Protein AF-A0A9K3GL51-F1 (afdb_monomer)

Radius of gyration: 36.66 Å; Cα contacts (8 Å, |Δi|>4): 144; chains: 1; bounding box: 68×82×112 Å

Secondary structure (DSSP, 8-state):
-HHHHHHHHHHHHHHHHHTTSS-BTTTBPPPHHHHHHTS-HHHHHHHHHHHHHHHHHTTS-HHHHHHHHHHHHHHHHHHHTT-THHHHHHHHHHHHHHHHHHHHTT---------------------------------TTSSSSSSSSPPP---HHHHHHHHHHHHHHHHHHHHHHHHHHHHHHHHHHHHHHHHHHHHHHHHHHHHHHHHT------SPP-HHHHHHHHHHHHHHHHHHHHH-TT--HHHHHHHHHHHHHHIIIIIHHHHHHHHHHHHHHHHHHHHHHHHHTT------

pLDDT: mean 74.65, std 16.93, range [37.41, 98.12]

Structure (mmCIF, N/CA/C/O backbone):
data_AF-A0A9K3GL51-F1
#
_entry.id   AF-A0A9K3GL51-F1
#
loop_
_atom_site.group_PDB
_atom_site.id
_atom_site.type_symbol
_atom_site.label_atom_id
_atom_site.label_alt_id
_atom_site.label_comp_id
_atom_site.label_asym_id
_atom_site.label_entity_id
_atom_site.label_seq_id
_atom_site.pdbx_PDB_ins_code
_atom_site.Cartn_x
_atom_site.Cartn_y
_atom_site.Cartn_z
_atom_site.occupancy
_atom_site.B_iso_or_equiv
_atom_site.auth_seq_id
_atom_site.auth_comp_id
_atom_site.auth_asym_id
_atom_site.auth_atom_id
_atom_site.pdbx_PDB_model_num
ATOM 1 N N . GLU A 1 1 ? 13.256 -8.492 15.581 1.00 80.88 1 GLU A N 1
ATOM 2 C CA . GLU A 1 1 ? 12.302 -9.030 16.578 1.00 80.88 1 GLU A CA 1
ATOM 3 C C . GLU A 1 1 ? 11.506 -7.957 17.335 1.00 80.88 1 GLU A C 1
ATOM 5 O O . GLU A 1 1 ? 10.311 -7.856 17.089 1.00 80.88 1 GLU A O 1
ATOM 10 N N . TYR A 1 2 ? 12.121 -7.113 18.182 1.00 88.00 2 TYR A N 1
ATOM 11 C CA . TYR A 1 2 ? 11.407 -6.102 18.999 1.00 88.00 2 TYR A CA 1
ATOM 12 C C . TYR A 1 2 ? 10.375 -5.260 18.223 1.00 88.00 2 TYR A C 1
ATOM 14 O O . TYR A 1 2 ? 9.232 -5.122 18.654 1.00 88.00 2 TYR A O 1
ATOM 22 N N . LEU A 1 3 ? 10.752 -4.734 17.050 1.00 83.75 3 LEU A N 1
ATOM 23 C CA . LEU A 1 3 ? 9.856 -3.929 16.209 1.00 83.75 3 LEU A CA 1
ATOM 24 C C . LEU A 1 3 ? 8.605 -4.699 15.761 1.00 83.75 3 LEU A C 1
ATOM 26 O O . LEU A 1 3 ? 7.522 -4.119 15.700 1.00 83.75 3 LEU A O 1
ATOM 30 N N . ILE A 1 4 ? 8.751 -5.995 15.482 1.00 84.75 4 ILE A N 1
ATOM 31 C CA . ILE A 1 4 ? 7.661 -6.867 15.043 1.00 84.75 4 ILE A CA 1
ATOM 32 C C . ILE A 1 4 ? 6.711 -7.142 16.213 1.00 84.75 4 ILE A C 1
ATOM 34 O O . ILE A 1 4 ? 5.502 -6.981 16.073 1.00 84.75 4 ILE A O 1
ATOM 38 N N . LEU A 1 5 ? 7.249 -7.477 17.390 1.00 87.19 5 LEU A N 1
ATOM 39 C CA . LEU A 1 5 ? 6.442 -7.696 18.596 1.00 87.19 5 LEU A CA 1
ATOM 40 C C . LEU A 1 5 ? 5.665 -6.438 18.996 1.00 87.19 5 LEU A C 1
ATOM 42 O O . LEU A 1 5 ? 4.470 -6.512 19.284 1.00 87.19 5 LEU A O 1
ATOM 46 N N . LYS A 1 6 ? 6.317 -5.270 18.938 1.00 88.88 6 LYS A N 1
ATOM 47 C CA . LYS A 1 6 ? 5.653 -3.984 19.161 1.00 88.88 6 LYS A CA 1
ATOM 48 C C . LYS A 1 6 ? 4.511 -3.770 18.168 1.00 88.88 6 LYS A C 1
ATOM 50 O O . LYS A 1 6 ? 3.417 -3.402 18.574 1.00 88.88 6 LYS A O 1
ATOM 55 N N . ARG A 1 7 ? 4.726 -4.059 16.881 1.00 86.50 7 ARG A N 1
ATOM 56 C CA . ARG A 1 7 ? 3.683 -3.929 15.854 1.00 86.50 7 ARG A CA 1
ATOM 57 C C . ARG A 1 7 ? 2.500 -4.865 16.100 1.00 86.50 7 ARG A C 1
ATOM 59 O O . ARG A 1 7 ? 1.363 -4.433 15.956 1.00 86.50 7 ARG A O 1
ATOM 66 N N . VAL A 1 8 ? 2.747 -6.112 16.500 1.00 88.62 8 VAL A N 1
ATOM 67 C CA . VAL A 1 8 ? 1.680 -7.049 16.893 1.00 88.62 8 VAL A CA 1
ATOM 68 C C . VAL A 1 8 ? 0.874 -6.484 18.067 1.00 88.62 8 VAL A C 1
ATOM 70 O O . VAL A 1 8 ? -0.353 -6.535 18.038 1.00 88.62 8 VAL A O 1
ATOM 73 N N . SER A 1 9 ? 1.540 -5.893 19.063 1.00 90.50 9 SER A N 1
ATOM 74 C CA . SER A 1 9 ? 0.865 -5.217 20.178 1.00 90.50 9 SER A CA 1
ATOM 75 C C . SER A 1 9 ? 0.012 -4.033 19.710 1.00 90.50 9 SER A C 1
ATOM 77 O O . SER A 1 9 ? -1.146 -3.937 20.108 1.00 90.50 9 SER A O 1
ATOM 79 N N . ASP A 1 10 ? 0.549 -3.168 18.842 1.00 88.38 10 ASP A N 1
ATOM 80 C CA . ASP A 1 10 ? -0.178 -2.015 18.290 1.00 88.38 10 ASP A CA 1
ATOM 81 C C . ASP A 1 10 ? -1.456 -2.468 17.550 1.00 88.38 10 ASP A C 1
ATOM 83 O O . ASP A 1 10 ? -2.526 -1.884 17.720 1.00 88.38 10 ASP A O 1
ATOM 87 N N . LEU A 1 11 ? -1.363 -3.537 16.748 1.00 88.00 11 LEU A N 1
ATOM 88 C CA . LEU A 1 11 ? -2.495 -4.092 15.992 1.00 88.00 11 LEU A CA 1
ATOM 89 C C . LEU A 1 11 ? -3.552 -4.738 16.897 1.00 88.00 11 LEU A C 1
ATOM 91 O O . LEU A 1 11 ? -4.747 -4.619 16.623 1.00 88.00 11 LEU A O 1
ATOM 95 N N . ASN A 1 12 ? -3.132 -5.393 17.980 1.00 89.12 12 ASN A N 1
ATOM 96 C CA . ASN A 1 12 ? -4.055 -5.948 18.969 1.00 89.12 12 ASN A CA 1
ATOM 97 C C . ASN A 1 12 ? -4.799 -4.842 19.724 1.00 89.12 12 ASN A C 1
ATOM 99 O O . ASN A 1 12 ? -6.004 -4.956 19.913 1.00 89.12 12 ASN A O 1
ATOM 103 N N . HIS A 1 13 ? -4.115 -3.756 20.099 1.00 89.50 13 HIS A N 1
ATOM 104 C CA . HIS A 1 13 ? -4.766 -2.602 20.720 1.00 89.50 13 HIS A CA 1
ATOM 105 C C . HIS A 1 13 ? -5.806 -1.978 19.780 1.00 89.50 13 HIS A C 1
ATOM 107 O O . HIS A 1 13 ? -6.950 -1.767 20.177 1.00 89.50 13 HIS A O 1
ATOM 113 N N . LEU A 1 14 ? -5.449 -1.765 18.506 1.00 85.69 14 LEU A N 1
ATOM 114 C CA . LEU A 1 14 ? -6.402 -1.285 17.501 1.00 85.69 14 LEU A CA 1
ATOM 115 C C . LEU A 1 14 ? -7.631 -2.193 17.418 1.00 85.69 14 LEU A C 1
ATOM 117 O O . LEU A 1 14 ? -8.754 -1.700 17.467 1.00 85.69 14 LEU A O 1
ATOM 121 N N . ARG A 1 15 ? -7.440 -3.515 17.358 1.00 86.12 15 ARG A N 1
ATOM 122 C CA . ARG A 1 15 ? -8.555 -4.470 17.380 1.00 86.12 15 ARG A CA 1
ATOM 123 C C . ARG A 1 15 ? -9.442 -4.291 18.611 1.00 86.12 15 ARG A C 1
ATOM 125 O O . ARG A 1 15 ? -10.652 -4.174 18.451 1.00 86.12 15 ARG A O 1
ATOM 132 N N . SER A 1 16 ? -8.861 -4.232 19.808 1.00 86.12 16 SER A N 1
ATOM 133 C CA . SER A 1 16 ? -9.613 -4.051 21.055 1.00 86.12 16 SER A CA 1
ATOM 134 C C . SER A 1 16 ? -10.448 -2.768 21.056 1.00 86.12 16 SER A C 1
ATOM 136 O O . SER A 1 16 ? -11.585 -2.785 21.527 1.00 86.12 16 SER A O 1
ATOM 138 N N . VAL A 1 17 ? -9.925 -1.672 20.493 1.00 82.62 17 VAL A N 1
ATOM 139 C CA . VAL A 1 17 ? -10.668 -0.410 20.335 1.00 82.62 17 VAL A CA 1
ATOM 140 C C . VAL A 1 17 ? -11.867 -0.587 19.400 1.00 82.62 17 VAL A C 1
ATOM 142 O O . VAL A 1 17 ? -12.974 -0.167 19.728 1.00 82.62 17 VAL A O 1
ATOM 145 N N . TYR A 1 18 ? -11.678 -1.256 18.262 1.00 82.75 18 TYR A N 1
ATOM 146 C CA . TYR A 1 18 ? -12.747 -1.508 17.287 1.00 82.75 18 TYR A CA 1
ATOM 147 C C . TYR A 1 18 ? -13.824 -2.480 17.782 1.00 82.75 18 TYR A C 1
ATOM 149 O O . TYR A 1 18 ? -14.984 -2.357 17.401 1.00 82.75 18 TYR A O 1
ATOM 157 N N . GLU A 1 19 ? -13.459 -3.415 18.656 1.00 85.62 19 GLU A N 1
ATOM 158 C CA . GLU A 1 19 ? -14.396 -4.303 19.351 1.00 85.62 19 GLU A CA 1
ATOM 159 C C . GLU A 1 19 ? -15.113 -3.610 20.527 1.00 85.62 19 GLU A C 1
ATOM 161 O O . GLU A 1 19 ? -15.920 -4.241 21.210 1.00 85.62 19 GLU A O 1
ATOM 166 N N . GLY A 1 20 ? -14.806 -2.335 20.801 1.00 84.12 20 GLY A N 1
ATOM 167 C CA . GLY A 1 20 ? -15.371 -1.570 21.915 1.00 84.12 20 GLY A CA 1
ATOM 168 C C . GLY A 1 20 ? -14.875 -2.013 23.296 1.00 84.12 20 GLY A C 1
ATOM 169 O O . GLY A 1 20 ? -15.466 -1.641 24.307 1.00 84.12 20 GLY A O 1
ATOM 170 N N . LYS A 1 21 ? -13.807 -2.818 23.358 1.00 87.31 21 LYS A N 1
ATOM 171 C CA . LYS A 1 21 ? -13.234 -3.343 24.609 1.00 87.31 21 LYS A CA 1
ATOM 172 C C . LYS A 1 21 ? -12.295 -2.351 25.286 1.00 87.31 21 LYS A C 1
ATOM 174 O O . LYS A 1 21 ? -12.146 -2.394 26.503 1.00 87.31 21 LYS A O 1
ATOM 179 N N . GLU A 1 22 ? -11.663 -1.473 24.509 1.00 90.25 22 GLU A N 1
ATOM 180 C CA . GLU A 1 22 ? -10.715 -0.474 25.003 1.00 90.25 22 GLU A CA 1
ATOM 181 C C . GLU A 1 22 ? -11.032 0.930 24.463 1.00 90.25 22 GLU A C 1
ATOM 183 O O . GLU A 1 22 ? -11.476 1.073 23.323 1.00 90.25 22 GLU A O 1
ATOM 188 N N . PRO A 1 23 ? -10.794 1.992 25.253 1.00 82.50 23 PRO A N 1
ATOM 189 C CA . PRO A 1 23 ? -10.929 3.364 24.778 1.00 82.50 23 PRO A CA 1
ATOM 190 C C . PRO A 1 23 ? -9.762 3.769 23.864 1.00 82.50 23 PRO A C 1
ATOM 192 O O . PRO A 1 23 ? -8.608 3.391 24.079 1.00 82.50 23 PRO A O 1
ATOM 195 N N . TRP A 1 24 ? -10.046 4.626 22.881 1.00 86.56 24 TRP A N 1
ATOM 196 C CA . TRP A 1 24 ? -9.032 5.229 22.020 1.00 86.56 24 TRP A CA 1
ATOM 197 C C . TRP A 1 24 ? -8.101 6.132 22.835 1.00 86.56 24 TRP A C 1
ATOM 199 O O . TRP A 1 24 ? -8.554 7.011 23.578 1.00 86.56 24 TRP A O 1
ATOM 209 N N . MET A 1 25 ? -6.791 5.889 22.709 1.00 81.88 25 MET A N 1
ATOM 210 C CA . MET A 1 25 ? -5.726 6.557 23.473 1.00 81.88 25 MET A CA 1
ATOM 211 C C . MET A 1 25 ? -5.925 6.521 24.999 1.00 81.88 25 MET A C 1
ATOM 213 O O . MET A 1 25 ? -5.408 7.383 25.704 1.00 81.88 25 MET A O 1
ATOM 217 N N . GLY A 1 26 ? -6.695 5.562 25.525 1.00 81.31 26 GLY A N 1
ATOM 218 C CA . GLY A 1 26 ? -6.979 5.488 26.960 1.00 81.31 26 GLY A CA 1
ATOM 219 C C . GLY A 1 26 ? -8.018 6.496 27.469 1.00 81.31 26 GLY A C 1
ATOM 220 O O . GLY A 1 26 ? -8.373 6.441 28.642 1.00 81.31 26 GLY A O 1
ATOM 221 N N . CYS A 1 27 ? -8.512 7.403 26.620 1.00 79.31 27 CYS A N 1
ATOM 222 C CA . CYS A 1 27 ? -9.256 8.587 27.067 1.00 79.31 27 CYS A CA 1
ATOM 223 C C . CYS A 1 27 ? -10.657 8.710 26.463 1.00 79.31 27 CYS A C 1
ATOM 225 O O . CYS A 1 27 ? -11.516 9.351 27.062 1.00 79.31 27 CYS A O 1
ATOM 227 N N . VAL A 1 28 ? -10.898 8.140 25.278 1.00 83.31 28 VAL A N 1
ATOM 228 C CA . VAL A 1 28 ? -12.153 8.353 24.543 1.00 83.31 28 VAL A CA 1
ATOM 229 C C . VAL A 1 28 ? -12.787 7.019 24.174 1.00 83.31 28 VAL A C 1
ATOM 231 O O . VAL A 1 28 ? -12.239 6.261 23.379 1.00 83.31 28 VAL A O 1
ATOM 234 N N . ALA A 1 29 ? -13.967 6.736 24.723 1.00 83.62 29 ALA A N 1
ATOM 235 C CA . ALA A 1 29 ? -14.792 5.627 24.256 1.00 83.62 29 ALA A CA 1
ATOM 236 C C . ALA A 1 29 ? -15.478 6.033 22.943 1.00 83.62 29 ALA A C 1
ATOM 238 O O . ALA A 1 29 ? -16.262 6.983 22.913 1.00 83.62 29 ALA A O 1
ATOM 239 N N . LEU A 1 30 ? -15.162 5.337 21.852 1.00 82.31 30 LEU A N 1
ATOM 240 C CA . LEU A 1 30 ? -15.759 5.588 20.541 1.00 82.31 30 LEU A CA 1
ATOM 241 C C . LEU A 1 30 ? -16.951 4.655 20.337 1.00 82.31 30 LEU A C 1
ATOM 243 O O . LEU A 1 30 ? -16.841 3.449 20.540 1.00 82.31 30 LEU A O 1
ATOM 247 N N . SER A 1 31 ? -18.093 5.209 19.929 1.00 83.50 31 SER A N 1
ATOM 248 C CA . SER A 1 31 ? -19.249 4.393 19.559 1.00 83.50 31 SER A CA 1
ATOM 249 C C . SER A 1 31 ? -19.047 3.761 18.182 1.00 83.50 31 SER A C 1
ATOM 251 O O . SER A 1 31 ? -18.387 4.328 17.309 1.00 83.50 31 SER A O 1
ATOM 253 N N . GLU A 1 32 ? -19.685 2.614 17.953 1.00 81.88 32 GLU A N 1
ATOM 254 C CA . GLU A 1 32 ? -19.678 1.935 16.653 1.00 81.88 32 GLU A CA 1
ATOM 255 C C . GLU A 1 32 ? -20.126 2.871 15.514 1.00 81.88 32 GLU A C 1
ATOM 257 O O . GLU A 1 32 ? -19.537 2.900 14.436 1.00 81.88 32 GLU A O 1
ATOM 262 N N . GLN A 1 33 ? -21.138 3.702 15.776 1.00 83.25 33 GLN A N 1
ATOM 263 C CA . GLN A 1 33 ? -21.643 4.679 14.816 1.00 83.25 33 GLN A CA 1
ATOM 264 C C . GLN A 1 33 ? -20.610 5.767 14.485 1.00 83.25 33 GLN A C 1
ATOM 266 O O . GLN A 1 33 ? -20.473 6.129 13.316 1.00 83.25 33 GLN A O 1
ATOM 271 N N . ALA A 1 34 ? -19.868 6.264 15.481 1.00 81.19 34 ALA A N 1
ATOM 272 C CA . ALA A 1 34 ? -18.805 7.243 15.257 1.00 81.19 34 ALA A CA 1
ATOM 273 C C . ALA A 1 34 ? -17.698 6.642 14.379 1.00 81.19 34 ALA A C 1
ATOM 275 O O . ALA A 1 34 ? -17.318 7.244 13.376 1.00 81.19 34 ALA A O 1
ATOM 276 N N . LEU A 1 35 ? -17.284 5.404 14.673 1.00 80.00 35 LEU A N 1
ATOM 277 C CA . LEU A 1 35 ? -16.300 4.671 13.870 1.00 80.00 35 LEU A CA 1
ATOM 278 C C . LEU A 1 35 ? -16.755 4.489 12.416 1.00 80.00 35 LEU A C 1
ATOM 280 O O . LEU A 1 35 ? -15.966 4.695 11.496 1.00 80.00 35 LEU A O 1
ATOM 284 N N . ARG A 1 36 ? -18.031 4.147 12.194 1.00 81.75 36 ARG A N 1
ATOM 285 C CA . ARG A 1 36 ? -18.607 3.977 10.848 1.00 81.75 36 ARG A CA 1
ATOM 286 C C . ARG A 1 36 ? -18.647 5.276 10.040 1.00 81.75 36 ARG A C 1
ATOM 288 O O . ARG A 1 36 ? -18.584 5.218 8.818 1.00 81.75 36 ARG A O 1
ATOM 295 N N . SER A 1 37 ? -18.756 6.432 10.696 1.00 81.75 37 SER A N 1
ATOM 296 C CA . SER A 1 37 ? -18.837 7.731 10.013 1.00 81.75 37 SER A CA 1
ATOM 297 C C . SER A 1 37 ? -17.493 8.256 9.491 1.00 81.75 37 SER A C 1
ATOM 299 O O . SER A 1 37 ? -17.478 9.127 8.625 1.00 81.75 37 SER A O 1
ATOM 301 N N . GLY A 1 38 ? -16.373 7.719 9.988 1.00 73.88 38 GLY A N 1
ATOM 302 C CA . GLY A 1 38 ? -15.031 8.248 9.727 1.00 73.88 38 GLY A CA 1
ATOM 303 C C . GLY A 1 38 ? -14.399 7.867 8.382 1.00 73.88 38 GLY A C 1
ATOM 304 O O . GLY A 1 38 ? -13.345 8.402 8.048 1.00 73.88 38 GLY A O 1
ATOM 305 N N . MET A 1 39 ? -14.987 6.956 7.598 1.00 76.44 39 MET A N 1
ATOM 306 C CA . MET A 1 39 ? -14.443 6.567 6.289 1.00 76.44 39 MET A CA 1
ATOM 307 C C . MET A 1 39 ? -15.498 6.527 5.189 1.00 76.44 39 MET A C 1
ATOM 309 O O . MET A 1 39 ? -16.668 6.232 5.421 1.00 76.44 39 MET A O 1
ATOM 313 N N . SER A 1 40 ? -15.048 6.763 3.956 1.00 82.44 40 SER A N 1
ATOM 314 C CA . SER A 1 40 ? -15.890 6.629 2.772 1.00 82.44 40 SER A CA 1
ATOM 315 C C . SER A 1 40 ? -16.197 5.156 2.454 1.00 82.44 40 SER A C 1
ATOM 317 O O . SER A 1 40 ? -15.373 4.259 2.674 1.00 82.44 40 SER A O 1
ATOM 319 N N . ASP A 1 41 ? -17.368 4.895 1.860 1.00 80.44 41 ASP A N 1
ATOM 320 C CA . ASP A 1 41 ? -17.713 3.562 1.341 1.00 80.44 41 ASP A CA 1
ATOM 321 C C . ASP A 1 41 ? -16.696 3.104 0.271 1.00 80.44 41 ASP A C 1
ATOM 323 O O . ASP A 1 41 ? -16.390 1.914 0.166 1.00 80.44 41 ASP A O 1
ATOM 327 N N . SER A 1 42 ? -16.118 4.042 -0.494 1.00 80.25 42 SER A N 1
ATOM 328 C CA . SER A 1 42 ? -15.080 3.754 -1.491 1.00 80.25 42 SER A CA 1
ATOM 329 C C . SER A 1 42 ? -13.779 3.252 -0.876 1.00 80.25 42 SER A C 1
ATOM 331 O O . SER A 1 42 ? -13.207 2.292 -1.394 1.00 80.25 42 SER A O 1
ATOM 333 N N . ASP A 1 43 ? -13.329 3.853 0.230 1.00 78.56 43 ASP A N 1
ATOM 334 C CA . ASP A 1 43 ? -12.143 3.377 0.941 1.00 78.56 43 ASP A CA 1
ATOM 335 C C . ASP A 1 43 ? -12.420 1.983 1.484 1.00 78.56 43 ASP A C 1
ATOM 337 O O . ASP A 1 43 ? -11.684 1.048 1.181 1.00 78.56 43 ASP A O 1
ATOM 341 N N . THR A 1 44 ? -13.526 1.815 2.215 1.00 80.69 44 THR A N 1
ATOM 342 C CA . THR A 1 44 ? -13.923 0.527 2.806 1.00 80.69 44 THR A CA 1
ATOM 343 C C . THR A 1 44 ? -13.963 -0.585 1.761 1.00 80.69 44 THR A C 1
ATOM 345 O O . THR A 1 44 ? -13.466 -1.686 1.999 1.00 80.69 44 THR A O 1
ATOM 348 N N . LYS A 1 45 ? -14.484 -0.289 0.567 1.00 80.06 45 LYS A N 1
ATOM 349 C CA . LYS A 1 45 ? -14.477 -1.233 -0.547 1.00 80.06 45 LYS A CA 1
ATOM 350 C C . LYS A 1 45 ? -13.058 -1.556 -1.033 1.00 80.06 45 LYS A C 1
ATOM 352 O O . LYS A 1 45 ? -12.769 -2.721 -1.284 1.00 80.06 45 LYS A O 1
ATOM 357 N N . ALA A 1 46 ? -12.176 -0.567 -1.169 1.00 80.50 46 ALA A N 1
ATOM 358 C CA . ALA A 1 46 ? -10.789 -0.807 -1.570 1.00 80.50 46 ALA A CA 1
ATOM 359 C C . ALA A 1 46 ? -10.048 -1.699 -0.556 1.00 80.50 46 ALA A C 1
ATOM 361 O O . ALA A 1 46 ? -9.328 -2.612 -0.960 1.00 80.50 46 ALA A O 1
ATOM 362 N N . TRP A 1 47 ? -10.281 -1.485 0.742 1.00 79.25 47 TRP A N 1
ATOM 363 C CA . TRP A 1 47 ? -9.753 -2.322 1.825 1.00 79.25 47 TRP A CA 1
ATOM 364 C C . TRP A 1 47 ? -10.286 -3.750 1.782 1.00 79.25 47 TRP A C 1
ATOM 366 O O . TRP A 1 47 ? -9.531 -4.701 1.985 1.00 79.25 47 TRP A O 1
ATOM 376 N N . LEU A 1 48 ? -11.581 -3.900 1.508 1.00 81.25 48 LEU A N 1
ATOM 377 C CA . LEU A 1 48 ? -12.222 -5.198 1.363 1.00 81.25 48 LEU A CA 1
ATOM 378 C C . LEU A 1 48 ? -11.642 -5.969 0.171 1.00 81.25 48 LEU A C 1
ATOM 380 O O . LEU A 1 48 ? -11.239 -7.118 0.330 1.00 81.25 48 LEU A O 1
ATOM 384 N N . ASP A 1 49 ? -11.556 -5.331 -1.001 1.00 77.50 49 ASP A N 1
ATOM 385 C CA . ASP A 1 49 ? -11.000 -5.933 -2.221 1.00 77.50 49 ASP A CA 1
ATOM 386 C C . ASP A 1 49 ? -9.546 -6.394 -1.975 1.00 77.50 49 ASP A C 1
ATOM 388 O O . ASP A 1 49 ? -9.156 -7.510 -2.328 1.00 77.50 49 ASP A O 1
ATOM 392 N N . PHE A 1 50 ? -8.751 -5.558 -1.302 1.00 79.62 50 PHE A N 1
ATOM 393 C CA . PHE A 1 50 ? -7.391 -5.890 -0.887 1.00 79.62 50 PHE A CA 1
ATOM 394 C C . PHE A 1 50 ? -7.375 -7.086 0.085 1.00 79.62 50 PHE A C 1
ATOM 396 O O . PHE A 1 50 ? -6.574 -8.004 -0.087 1.00 79.62 50 PHE A O 1
ATOM 403 N N . GLY A 1 51 ? -8.283 -7.117 1.068 1.00 76.50 51 GLY A N 1
ATOM 404 C CA . GLY A 1 51 ? -8.376 -8.176 2.082 1.00 76.50 51 GLY A CA 1
ATOM 405 C C . GLY A 1 51 ? -8.717 -9.541 1.492 1.00 76.50 51 GLY A C 1
ATOM 406 O O . GLY A 1 51 ? -8.042 -10.523 1.793 1.00 76.50 51 GLY A O 1
ATOM 407 N N . TYR A 1 52 ? -9.693 -9.595 0.582 1.00 75.00 52 TYR A N 1
ATOM 408 C CA . TYR A 1 52 ? -10.017 -10.820 -0.159 1.00 75.00 52 TYR A CA 1
ATOM 409 C C . TYR A 1 52 ? -8.813 -11.360 -0.927 1.00 75.00 52 TYR A C 1
ATOM 411 O O . TYR A 1 52 ? -8.561 -12.561 -0.933 1.00 75.00 52 TYR A O 1
ATOM 419 N N . SER A 1 53 ? -8.035 -10.459 -1.521 1.00 75.94 53 SER A N 1
ATOM 420 C CA . SER A 1 53 ? -6.841 -10.825 -2.284 1.00 75.94 53 SER A CA 1
ATOM 421 C C . SER A 1 53 ? -5.749 -11.406 -1.396 1.00 75.94 53 SER A C 1
ATOM 423 O O . SER A 1 53 ? -5.053 -12.326 -1.807 1.00 75.94 53 SER A O 1
ATOM 425 N N . ALA A 1 54 ? -5.613 -10.892 -0.172 1.00 76.12 54 ALA A N 1
ATOM 426 C CA . ALA A 1 54 ? -4.675 -11.421 0.810 1.00 76.12 54 ALA A CA 1
ATOM 427 C C . ALA A 1 54 ? -5.136 -12.769 1.387 1.00 76.12 54 ALA A C 1
ATOM 429 O O . ALA A 1 54 ? -4.296 -13.597 1.730 1.00 76.12 54 ALA A O 1
ATOM 430 N N . GLY A 1 55 ? -6.451 -13.006 1.470 1.00 75.38 55 GLY A N 1
ATOM 431 C CA . GLY A 1 55 ? -7.036 -14.236 2.007 1.00 75.38 55 GLY A CA 1
ATOM 432 C C . GLY A 1 55 ? -6.569 -15.499 1.281 1.00 75.38 55 GLY A C 1
ATOM 433 O O . GLY A 1 55 ? -6.144 -16.451 1.932 1.00 75.38 55 GLY A O 1
ATOM 434 N N . GLU A 1 56 ? -6.551 -15.477 -0.053 1.00 71.31 56 GLU A N 1
ATOM 435 C CA . GLU A 1 56 ? -6.052 -16.592 -0.878 1.00 71.31 56 GLU A CA 1
ATOM 436 C C . GLU A 1 56 ? -4.576 -16.912 -0.578 1.00 71.31 56 GLU A C 1
ATOM 438 O O . GLU A 1 56 ? -4.162 -18.076 -0.543 1.00 71.31 56 GLU A O 1
ATOM 443 N N . LEU A 1 57 ? -3.785 -15.878 -0.268 1.00 75.31 57 LEU A N 1
ATOM 444 C CA . LEU A 1 57 ? -2.362 -16.021 0.027 1.00 75.31 57 LEU A CA 1
ATOM 445 C C . LEU A 1 57 ? -2.122 -16.739 1.356 1.00 75.31 57 LEU A C 1
ATOM 447 O O . LEU A 1 57 ? -1.103 -17.409 1.499 1.00 75.31 57 LEU A O 1
ATOM 451 N N . LEU A 1 58 ? -3.045 -16.653 2.322 1.00 74.88 58 LEU A N 1
ATOM 452 C CA . LEU A 1 58 ? -2.866 -17.237 3.661 1.00 74.88 58 LEU A CA 1
ATOM 453 C C . LEU A 1 58 ? -2.610 -18.752 3.631 1.00 74.88 58 LEU A C 1
ATOM 455 O O . LEU A 1 58 ? -1.992 -19.280 4.555 1.00 74.88 58 LEU A O 1
ATOM 459 N N . SER A 1 59 ? -3.045 -19.433 2.568 1.00 78.25 59 SER A N 1
ATOM 460 C CA . SER A 1 59 ? -2.836 -20.869 2.362 1.00 78.25 59 SER A CA 1
ATOM 461 C C . SER A 1 59 ? -1.416 -21.243 1.904 1.00 78.25 59 SER A C 1
ATOM 463 O O . SER A 1 59 ? -1.036 -22.411 1.981 1.00 78.25 59 SER A O 1
ATOM 465 N N . LEU A 1 60 ? -0.613 -20.274 1.454 1.00 75.56 60 LEU A N 1
ATOM 466 C CA . LEU A 1 60 ? 0.730 -20.509 0.924 1.00 75.56 60 LEU A CA 1
ATOM 467 C C . LEU A 1 60 ? 1.744 -20.836 2.034 1.00 75.56 60 LEU A C 1
ATOM 469 O O . LEU A 1 60 ? 1.613 -20.409 3.188 1.00 75.56 60 LEU A O 1
ATOM 473 N N . ALA A 1 61 ? 2.820 -21.539 1.667 1.00 78.06 61 ALA A N 1
ATOM 474 C CA . ALA A 1 61 ? 4.005 -21.703 2.515 1.00 78.06 61 ALA A CA 1
ATOM 475 C C . ALA A 1 61 ? 4.610 -20.337 2.894 1.00 78.06 61 ALA A C 1
ATOM 477 O O . ALA A 1 61 ? 4.318 -19.324 2.265 1.00 78.06 61 ALA A O 1
ATOM 478 N N . SER A 1 62 ? 5.404 -20.273 3.960 1.00 75.50 62 SER A N 1
ATOM 479 C CA . SER A 1 62 ? 5.837 -19.012 4.578 1.00 75.50 62 SER A CA 1
ATOM 480 C C . SER A 1 62 ? 6.632 -18.083 3.664 1.00 75.50 62 SER A C 1
ATOM 482 O O . SER A 1 62 ? 6.243 -16.922 3.539 1.00 75.50 62 SER A O 1
ATOM 484 N N . GLU A 1 63 ? 7.629 -18.593 2.950 1.00 76.00 63 GLU A N 1
ATOM 485 C CA . GLU A 1 63 ? 8.424 -17.791 2.017 1.00 76.00 63 GLU A CA 1
ATOM 486 C C . GLU A 1 63 ? 7.593 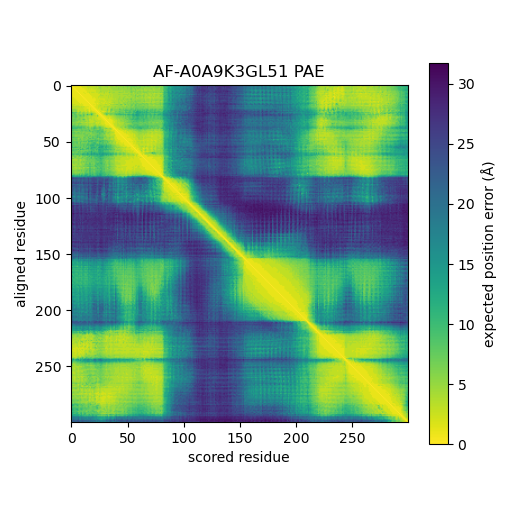-17.287 0.805 1.00 76.00 63 GLU A C 1
ATOM 488 O O . GLU A 1 63 ? 7.490 -16.066 0.637 1.00 76.00 63 GLU A O 1
ATOM 493 N N . PRO A 1 64 ? 6.892 -18.140 0.019 1.00 77.38 64 PRO A N 1
ATOM 494 C CA . PRO A 1 64 ? 6.034 -17.676 -1.080 1.00 77.38 64 PRO A CA 1
ATOM 495 C C . PRO A 1 64 ? 4.905 -16.748 -0.626 1.00 77.38 64 PRO A C 1
ATOM 497 O O . PRO A 1 64 ? 4.537 -15.814 -1.335 1.00 77.38 64 PRO A O 1
ATOM 500 N N . PHE A 1 65 ? 4.356 -16.991 0.567 1.00 82.06 65 PHE A N 1
ATOM 501 C CA . PHE A 1 65 ? 3.333 -16.144 1.166 1.00 82.06 65 PHE A CA 1
ATOM 502 C C . PHE A 1 65 ? 3.839 -14.726 1.395 1.00 82.06 65 PHE A C 1
ATOM 504 O O . PHE A 1 65 ? 3.180 -13.773 0.987 1.00 82.06 65 PHE 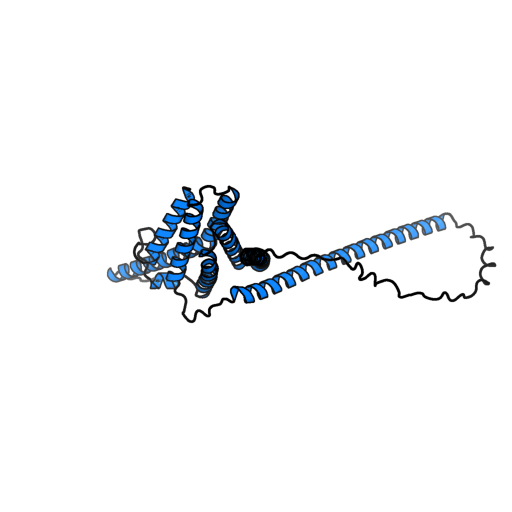A O 1
ATOM 511 N N . LEU A 1 66 ? 4.990 -14.580 2.057 1.00 78.75 66 LEU A N 1
ATOM 512 C CA . LEU A 1 66 ? 5.529 -13.266 2.392 1.00 78.75 66 LEU A CA 1
ATOM 513 C C . LEU A 1 66 ? 5.816 -12.473 1.122 1.00 78.75 66 LEU A C 1
ATOM 515 O O . LEU A 1 66 ? 5.407 -11.318 1.025 1.00 78.75 66 LEU A O 1
ATOM 519 N N . GLN A 1 67 ? 6.425 -13.112 0.122 1.00 80.50 67 GLN A N 1
ATOM 520 C CA . GLN A 1 67 ? 6.672 -12.473 -1.163 1.00 80.50 67 GLN A CA 1
ATOM 521 C C . GLN A 1 67 ? 5.373 -12.061 -1.871 1.00 80.50 67 GLN A C 1
ATOM 523 O O . GLN A 1 67 ? 5.272 -10.930 -2.340 1.00 80.50 67 GLN A O 1
ATOM 528 N N . ALA A 1 68 ? 4.356 -12.923 -1.899 1.00 80.88 68 ALA A N 1
ATOM 529 C CA . ALA A 1 68 ? 3.077 -12.592 -2.519 1.00 80.88 68 ALA A CA 1
ATOM 530 C C . ALA A 1 68 ? 2.344 -11.452 -1.787 1.00 80.88 68 ALA A C 1
ATOM 532 O O . ALA A 1 68 ? 1.759 -10.581 -2.429 1.00 80.88 68 ALA A O 1
ATOM 533 N N . VAL A 1 69 ? 2.398 -11.414 -0.450 1.00 81.81 69 VAL A N 1
ATOM 534 C CA . VAL A 1 69 ? 1.810 -10.325 0.349 1.00 81.81 69 VAL A CA 1
ATOM 535 C C . VAL A 1 69 ? 2.544 -9.011 0.104 1.00 81.81 69 VAL A C 1
ATOM 537 O O . VAL A 1 69 ? 1.898 -7.981 -0.062 1.00 81.81 69 VAL A O 1
ATOM 540 N N . LEU A 1 70 ? 3.877 -9.033 0.043 1.00 82.69 70 LEU A N 1
ATOM 541 C CA . LEU A 1 70 ? 4.694 -7.861 -0.280 1.00 82.69 70 LEU A CA 1
ATOM 542 C C . LEU A 1 70 ? 4.320 -7.277 -1.632 1.00 82.69 70 LEU A C 1
ATOM 544 O O . LEU A 1 70 ? 4.057 -6.083 -1.767 1.00 82.69 70 LEU A O 1
ATOM 548 N N . GLU A 1 71 ? 4.271 -8.149 -2.626 1.00 83.19 71 GLU A N 1
ATOM 549 C CA . GLU A 1 71 ? 3.862 -7.818 -3.972 1.00 83.19 71 GLU A CA 1
ATOM 550 C C . GLU A 1 71 ? 2.443 -7.218 -3.972 1.00 83.19 71 GLU A C 1
ATOM 552 O O . GLU A 1 71 ? 2.243 -6.105 -4.462 1.00 83.19 71 GLU A O 1
ATOM 557 N N . LEU A 1 72 ? 1.479 -7.861 -3.313 1.00 83.81 72 LEU A N 1
ATOM 558 C CA . LEU A 1 72 ? 0.110 -7.361 -3.174 1.00 83.81 72 LEU A CA 1
ATOM 559 C C . LEU A 1 72 ? 0.050 -5.972 -2.500 1.00 83.81 72 LEU A C 1
ATOM 561 O O . LEU A 1 72 ? -0.653 -5.078 -2.977 1.00 83.81 72 LEU A O 1
ATOM 565 N N . VAL A 1 73 ? 0.804 -5.761 -1.419 1.00 83.62 73 VAL A N 1
ATOM 566 C CA . VAL A 1 73 ? 0.898 -4.481 -0.696 1.00 83.62 73 VAL A CA 1
ATOM 567 C C . VAL A 1 73 ? 1.486 -3.387 -1.592 1.00 83.62 73 VAL A C 1
ATOM 569 O O . VAL A 1 73 ? 0.940 -2.285 -1.657 1.00 83.62 73 VAL A O 1
ATOM 572 N N . HIS A 1 74 ? 2.548 -3.686 -2.341 1.00 81.00 74 HIS A N 1
ATOM 573 C CA . HIS A 1 74 ? 3.127 -2.751 -3.306 1.00 81.00 74 HIS A CA 1
ATOM 574 C C . HIS A 1 74 ? 2.168 -2.431 -4.448 1.00 81.00 74 HIS A C 1
ATOM 576 O O . HIS A 1 74 ? 2.039 -1.271 -4.835 1.00 81.00 74 HIS A O 1
ATOM 582 N N . ALA A 1 75 ? 1.472 -3.429 -4.984 1.00 80.06 75 ALA A N 1
ATOM 583 C CA . ALA A 1 75 ? 0.429 -3.242 -5.982 1.00 80.06 75 ALA A CA 1
ATOM 584 C C . ALA A 1 75 ? -0.657 -2.271 -5.495 1.00 80.06 75 ALA A C 1
ATOM 586 O O . ALA A 1 75 ? -1.046 -1.350 -6.219 1.00 80.06 75 ALA A O 1
ATOM 587 N N . TYR A 1 76 ? -1.108 -2.450 -4.253 1.00 82.56 76 TYR A N 1
ATOM 588 C CA . TYR A 1 76 ? -2.089 -1.579 -3.619 1.00 82.56 76 TYR A CA 1
ATOM 589 C C . TYR A 1 76 ? -1.573 -0.147 -3.441 1.00 82.56 76 TYR A C 1
ATOM 591 O O . TYR A 1 76 ? -2.251 0.797 -3.847 1.00 82.56 76 TYR A O 1
ATOM 599 N N . ASP A 1 77 ? -0.363 0.025 -2.904 1.00 82.94 77 ASP A N 1
ATOM 600 C CA . ASP A 1 77 ? 0.282 1.336 -2.761 1.00 82.94 77 ASP A CA 1
ATOM 601 C C . ASP A 1 77 ? 0.391 2.055 -4.101 1.00 82.94 77 ASP A C 1
ATOM 603 O O . ASP A 1 77 ? -0.013 3.205 -4.250 1.00 82.94 77 ASP A O 1
ATOM 607 N N . THR A 1 78 ? 0.856 1.336 -5.116 1.00 74.25 78 THR A N 1
ATOM 608 C CA . THR A 1 78 ? 1.030 1.887 -6.454 1.00 74.25 78 THR A CA 1
ATOM 609 C C . THR A 1 78 ? -0.325 2.318 -7.040 1.00 74.25 78 THR A C 1
ATOM 611 O O . THR A 1 78 ? -0.405 3.345 -7.714 1.00 74.25 78 THR A O 1
ATOM 614 N N . ARG A 1 79 ? -1.415 1.595 -6.735 1.00 71.81 79 ARG A N 1
ATOM 615 C CA . ARG A 1 79 ? -2.791 1.973 -7.101 1.00 71.81 79 ARG A CA 1
ATOM 616 C C . ARG A 1 79 ? -3.273 3.231 -6.419 1.00 71.81 79 ARG A C 1
ATOM 618 O O . ARG A 1 79 ? -3.820 4.103 -7.088 1.00 71.81 79 ARG A O 1
ATOM 625 N N . GLN A 1 80 ? -3.051 3.329 -5.120 1.00 75.25 80 GLN A N 1
ATOM 626 C CA . GLN A 1 80 ? -3.427 4.513 -4.357 1.00 75.25 80 GLN A CA 1
ATOM 627 C C . GLN A 1 80 ? -2.576 5.732 -4.738 1.00 75.25 80 GLN A C 1
ATOM 629 O O . GLN A 1 80 ? -3.070 6.855 -4.724 1.00 75.25 80 GLN A O 1
ATOM 634 N N . SER A 1 81 ? -1.327 5.504 -5.143 1.00 74.12 81 SER A N 1
ATOM 635 C CA . SER A 1 81 ? -0.370 6.528 -5.568 1.00 74.12 81 SER A CA 1
ATOM 636 C C . SER A 1 81 ? -0.458 6.880 -7.065 1.00 74.12 81 SER A C 1
ATOM 638 O O . SER A 1 81 ? 0.295 7.727 -7.536 1.00 74.12 81 SER A O 1
ATOM 640 N N . GLY A 1 82 ? -1.365 6.255 -7.831 1.00 64.81 82 GLY A N 1
ATOM 641 C CA . GLY A 1 82 ? -1.609 6.568 -9.247 1.00 64.81 82 GLY A CA 1
ATOM 642 C C . GLY A 1 82 ? -0.610 5.987 -10.265 1.00 64.81 82 GLY A C 1
ATOM 643 O O . GLY A 1 82 ? -0.706 6.321 -11.440 1.00 64.81 82 GLY A O 1
ATOM 644 N N . GLY A 1 83 ? 0.317 5.109 -9.860 1.00 53.31 83 GLY A N 1
ATOM 645 C CA . GLY A 1 83 ? 1.277 4.416 -10.750 1.00 53.31 83 GLY A CA 1
ATOM 646 C C . GLY A 1 83 ? 0.979 2.922 -10.994 1.00 53.31 83 GLY A C 1
ATOM 647 O O . GLY A 1 83 ? 1.834 2.195 -11.496 1.00 53.31 83 GLY A O 1
ATOM 648 N N . ALA A 1 84 ? -0.185 2.447 -10.532 1.00 48.03 84 ALA A N 1
ATOM 649 C CA . ALA A 1 84 ? -0.568 1.051 -10.252 1.00 48.03 84 ALA A CA 1
ATOM 650 C C . ALA A 1 84 ? -0.226 0.008 -11.308 1.00 48.03 84 ALA A C 1
ATOM 652 O O . ALA A 1 84 ? 0.165 -1.114 -10.981 1.00 48.03 84 ALA A O 1
ATOM 653 N N . ALA A 1 85 ? -0.469 0.363 -12.563 1.00 51.34 85 ALA A N 1
ATOM 654 C CA . ALA A 1 85 ? -0.588 -0.605 -13.632 1.00 51.34 85 ALA A CA 1
ATOM 655 C C . ALA A 1 85 ? 0.745 -1.335 -13.862 1.00 51.34 85 ALA A C 1
ATOM 657 O O . ALA A 1 85 ? 0.796 -2.554 -13.967 1.00 51.34 85 ALA A O 1
ATOM 658 N N . GLN A 1 86 ? 1.875 -0.639 -13.795 1.00 48.97 86 GLN A N 1
ATOM 659 C CA . GLN A 1 86 ? 3.152 -1.235 -14.189 1.00 48.97 86 GLN A CA 1
ATOM 660 C C . GLN A 1 86 ? 3.672 -2.337 -13.246 1.00 48.97 86 GLN A C 1
ATOM 662 O O . GLN A 1 86 ? 4.321 -3.282 -13.694 1.00 48.97 86 GLN A O 1
ATOM 667 N N . ARG A 1 87 ? 3.390 -2.260 -11.937 1.00 48.62 87 ARG A N 1
ATOM 668 C CA . ARG A 1 87 ? 3.926 -3.224 -10.949 1.00 48.62 87 ARG A CA 1
ATOM 669 C C . ARG A 1 87 ? 3.014 -4.421 -10.726 1.00 48.62 87 ARG A C 1
ATOM 671 O O . ARG A 1 87 ? 3.511 -5.530 -10.554 1.00 48.62 87 ARG A O 1
ATOM 678 N N . LEU A 1 88 ? 1.700 -4.219 -10.814 1.00 45.88 88 LEU A N 1
ATOM 679 C CA . LEU A 1 88 ? 0.711 -5.299 -10.772 1.00 45.88 88 LEU A CA 1
ATOM 680 C C . LEU A 1 88 ? 0.932 -6.344 -11.861 1.00 45.88 88 LEU A C 1
ATOM 682 O O . LEU A 1 88 ? 0.756 -7.532 -11.605 1.00 45.88 88 LEU A O 1
ATOM 686 N N . ARG A 1 89 ? 1.409 -5.916 -13.036 1.00 53.56 89 ARG A N 1
ATOM 687 C CA . ARG A 1 89 ? 1.809 -6.816 -14.123 1.00 53.56 89 ARG A CA 1
ATOM 688 C C . ARG A 1 89 ? 2.900 -7.801 -13.710 1.00 53.56 89 ARG A C 1
ATOM 690 O O . ARG A 1 89 ? 2.806 -8.987 -13.991 1.00 53.56 89 ARG A O 1
ATOM 697 N N . LEU A 1 90 ? 3.911 -7.304 -13.003 1.00 52.59 90 LEU A N 1
ATOM 698 C CA . LEU A 1 90 ? 5.117 -8.057 -12.658 1.00 52.59 90 LEU A CA 1
ATOM 699 C C . LEU A 1 90 ? 4.842 -9.126 -11.588 1.00 52.59 90 LEU A C 1
ATOM 701 O O . LEU A 1 90 ? 5.444 -10.197 -11.591 1.00 52.59 90 LEU A O 1
ATOM 705 N N . ILE A 1 91 ? 3.888 -8.832 -10.710 1.00 51.41 91 ILE A N 1
ATOM 706 C CA . ILE A 1 91 ? 3.425 -9.687 -9.611 1.00 51.41 91 ILE A CA 1
ATOM 707 C C . ILE A 1 91 ? 2.559 -10.814 -10.147 1.00 51.41 91 ILE A C 1
ATOM 709 O O . ILE A 1 91 ? 2.723 -11.979 -9.806 1.00 51.41 91 ILE A O 1
ATOM 713 N N . VAL A 1 92 ? 1.657 -10.463 -11.052 1.00 52.91 92 VAL A N 1
ATOM 714 C CA . VAL A 1 92 ? 0.801 -11.399 -11.763 1.00 52.91 92 VAL A CA 1
ATOM 715 C C . VAL A 1 92 ? 1.619 -12.420 -12.550 1.00 52.91 92 VAL A C 1
ATOM 717 O O . VAL A 1 92 ? 1.366 -13.619 -12.439 1.00 52.91 92 VAL A O 1
ATOM 720 N N . ASP A 1 93 ? 2.625 -11.961 -13.296 1.00 51.97 93 ASP A N 1
ATOM 721 C CA . ASP A 1 93 ? 3.470 -12.838 -14.106 1.00 51.97 93 ASP A CA 1
ATOM 722 C C . ASP A 1 93 ? 4.259 -13.809 -13.216 1.00 51.97 93 ASP A C 1
ATOM 724 O O . ASP A 1 93 ? 4.315 -15.010 -13.495 1.00 51.97 93 ASP A O 1
ATOM 728 N N . LYS A 1 94 ? 4.791 -13.332 -12.083 1.00 54.81 94 LYS A N 1
ATOM 729 C CA . LYS A 1 94 ? 5.478 -14.182 -11.099 1.00 54.81 94 LYS A CA 1
ATOM 730 C C . LYS A 1 94 ? 4.539 -15.153 -10.390 1.00 54.81 94 LYS A C 1
ATOM 732 O O . LYS A 1 94 ? 4.866 -16.332 -10.283 1.00 54.81 94 LYS A O 1
ATOM 737 N N . THR A 1 95 ? 3.367 -14.697 -9.956 1.00 47.59 95 THR A N 1
ATOM 738 C CA . THR A 1 95 ? 2.391 -15.527 -9.230 1.00 47.59 95 THR A CA 1
ATOM 739 C C . THR A 1 95 ? 1.819 -16.622 -10.131 1.00 47.59 95 THR A C 1
ATOM 741 O O . THR A 1 95 ? 1.677 -17.764 -9.697 1.00 47.59 95 THR A O 1
ATOM 744 N N . ASN A 1 96 ? 1.565 -16.320 -11.408 1.00 49.41 96 ASN A N 1
ATOM 745 C CA . ASN A 1 96 ? 1.155 -17.313 -12.403 1.00 49.41 96 ASN A CA 1
ATOM 746 C C . ASN A 1 96 ? 2.267 -18.328 -12.677 1.00 49.41 96 ASN A C 1
ATOM 748 O O . ASN A 1 96 ? 1.985 -19.519 -12.783 1.00 49.41 96 ASN A O 1
ATOM 752 N N . THR A 1 97 ? 3.523 -17.877 -12.730 1.00 61.09 97 THR A N 1
ATOM 753 C CA . THR A 1 97 ? 4.684 -18.761 -12.904 1.00 61.09 97 THR A CA 1
ATOM 754 C C . THR A 1 97 ? 4.848 -19.703 -11.708 1.00 61.09 97 THR A C 1
ATOM 756 O O . THR A 1 97 ? 5.002 -20.906 -11.895 1.00 61.09 97 THR A O 1
ATOM 759 N N . LEU A 1 98 ? 4.728 -19.188 -10.480 1.00 50.88 98 LEU A N 1
ATOM 760 C CA . LEU A 1 98 ? 4.787 -19.985 -9.248 1.00 50.88 98 LEU A CA 1
ATOM 761 C C . LEU A 1 98 ? 3.603 -20.956 -9.132 1.00 50.88 98 LEU A C 1
ATOM 763 O O . LEU A 1 98 ? 3.784 -22.114 -8.765 1.00 50.88 98 LEU A O 1
ATOM 767 N N . SER A 1 99 ? 2.399 -20.520 -9.509 1.00 53.22 99 SER A N 1
ATOM 768 C CA . SER A 1 99 ? 1.204 -21.374 -9.520 1.00 53.22 99 SER A CA 1
ATOM 769 C C . SER A 1 99 ? 1.304 -22.495 -10.559 1.00 53.22 99 SER A C 1
ATOM 771 O O . SER A 1 99 ? 0.822 -23.599 -10.313 1.00 53.22 99 SER A O 1
ATOM 773 N N . HIS A 1 100 ? 1.945 -22.240 -11.707 1.00 59.34 100 HIS A N 1
ATOM 774 C CA . HIS A 1 100 ? 2.238 -23.274 -12.704 1.00 59.34 100 HIS A CA 1
ATOM 775 C C . HIS A 1 100 ? 3.278 -24.276 -12.193 1.00 59.34 100 HIS A C 1
ATOM 777 O O . HIS A 1 100 ? 3.063 -25.480 -12.294 1.00 59.34 100 HIS A O 1
ATOM 783 N N . GLN A 1 101 ? 4.356 -23.794 -11.568 1.00 56.31 101 GLN A N 1
ATOM 784 C CA . GLN A 1 101 ? 5.406 -24.648 -11.000 1.00 56.31 101 GLN A CA 1
ATOM 785 C C . GLN A 1 101 ? 4.882 -25.560 -9.883 1.00 56.31 101 GLN A C 1
ATOM 787 O O . GLN A 1 101 ? 5.269 -26.723 -9.808 1.00 56.31 101 GLN A O 1
ATOM 792 N N . LEU A 1 102 ? 3.955 -25.070 -9.055 1.00 55.53 102 LEU A N 1
ATOM 793 C CA . LEU A 1 102 ? 3.307 -25.876 -8.015 1.00 55.53 102 LEU A CA 1
ATOM 794 C C . LEU A 1 102 ? 2.328 -26.914 -8.585 1.00 55.53 102 LEU A C 1
ATOM 796 O O . LEU A 1 102 ? 2.129 -27.954 -7.968 1.00 55.53 102 LEU A O 1
ATOM 800 N N . ARG A 1 103 ? 1.739 -26.671 -9.763 1.00 56.88 103 ARG A N 1
ATOM 801 C CA . ARG A 1 103 ? 0.862 -27.641 -10.446 1.00 56.88 103 ARG A CA 1
ATOM 802 C C . ARG A 1 103 ? 1.627 -28.712 -11.222 1.00 56.88 103 ARG A C 1
ATOM 804 O O . ARG A 1 103 ? 1.105 -29.805 -11.408 1.00 56.88 103 ARG A O 1
ATOM 811 N N . GLU A 1 104 ? 2.840 -28.413 -11.671 1.00 62.50 104 GLU A N 1
ATOM 812 C CA . GLU A 1 104 ? 3.692 -29.353 -12.413 1.00 62.50 104 GLU A CA 1
ATOM 813 C C . GLU A 1 104 ? 4.519 -30.274 -11.493 1.00 62.50 104 GLU A C 1
ATOM 815 O O . GLU A 1 104 ? 5.043 -31.287 -11.950 1.00 62.50 104 GLU A O 1
ATOM 820 N N . GLY A 1 105 ? 4.589 -29.982 -10.188 1.00 58.06 105 GLY A N 1
ATOM 821 C CA . GLY A 1 105 ? 5.333 -30.777 -9.202 1.00 58.06 105 GLY A CA 1
ATOM 822 C C . GLY A 1 105 ? 4.694 -32.108 -8.773 1.00 58.06 105 GLY A C 1
ATOM 823 O O . GLY A 1 105 ? 5.397 -32.949 -8.218 1.00 58.06 105 GLY A O 1
ATOM 824 N N . ASP A 1 106 ? 3.405 -32.337 -9.053 1.00 48.03 106 ASP A N 1
ATOM 825 C CA . ASP A 1 106 ? 2.659 -33.511 -8.556 1.00 48.03 106 ASP A CA 1
ATOM 826 C C . ASP A 1 106 ? 2.562 -34.687 -9.550 1.00 48.03 106 ASP A C 1
ATOM 828 O O . ASP A 1 106 ? 1.953 -35.719 -9.254 1.00 48.03 106 ASP A O 1
ATOM 832 N N . THR A 1 107 ? 3.196 -34.607 -10.724 1.00 49.22 107 THR A N 1
ATOM 833 C CA . THR A 1 107 ? 3.295 -35.770 -11.621 1.00 49.22 107 THR A CA 1
ATOM 834 C C . THR A 1 107 ? 4.507 -36.630 -11.273 1.00 49.22 107 THR A C 1
ATOM 836 O O . THR A 1 107 ? 5.618 -36.400 -11.748 1.00 49.22 107 THR A O 1
ATOM 839 N N . LEU A 1 108 ? 4.273 -37.662 -10.458 1.00 52.56 108 LEU A N 1
ATOM 840 C CA . LEU A 1 108 ? 5.182 -38.797 -10.266 1.00 52.56 108 LEU A CA 1
ATOM 841 C C . LEU A 1 108 ? 5.647 -39.364 -11.627 1.00 52.56 108 LEU A C 1
ATOM 843 O O . LEU A 1 108 ? 4.806 -39.675 -12.478 1.00 52.56 108 LEU A O 1
ATOM 847 N N . PRO A 1 109 ? 6.960 -39.565 -11.847 1.00 43.75 109 PRO A N 1
ATOM 848 C CA . PRO A 1 109 ? 7.459 -40.116 -13.095 1.00 43.75 109 PRO A CA 1
ATOM 849 C C . PRO A 1 109 ? 7.143 -41.613 -13.147 1.00 43.75 109 PRO A C 1
ATOM 851 O O . PRO A 1 109 ? 7.802 -42.432 -12.507 1.00 43.75 109 PRO A O 1
ATOM 854 N N . THR A 1 110 ? 6.135 -41.986 -13.935 1.00 41.69 110 THR A N 1
ATOM 855 C CA . THR A 1 110 ? 5.942 -43.386 -14.323 1.00 41.69 110 THR A CA 1
ATOM 856 C C . THR A 1 110 ? 6.924 -43.684 -15.449 1.00 41.69 110 THR A C 1
ATOM 858 O O . THR A 1 110 ? 6.740 -43.267 -16.591 1.00 41.69 110 THR A O 1
ATOM 861 N N . SER A 1 111 ? 8.015 -44.365 -15.109 1.00 42.03 111 SER A N 1
ATOM 862 C CA . SER A 1 111 ? 9.022 -44.821 -16.055 1.00 42.03 111 SER A CA 1
ATOM 863 C C . SER A 1 111 ? 8.440 -45.888 -16.984 1.00 42.03 111 SER A C 1
ATOM 865 O O . SER A 1 111 ? 8.260 -47.040 -16.608 1.00 42.03 111 SER A O 1
ATOM 867 N N . THR A 1 112 ? 8.203 -45.533 -18.242 1.00 39.81 112 THR A N 1
ATOM 868 C CA . THR A 1 112 ? 8.250 -46.509 -19.336 1.00 39.81 112 THR A CA 1
ATOM 869 C C . THR A 1 112 ? 8.982 -45.877 -20.507 1.00 39.81 112 THR A C 1
ATOM 871 O O . THR A 1 112 ? 8.575 -44.860 -21.058 1.00 39.81 112 THR A O 1
ATOM 874 N N . GLY A 1 113 ? 10.150 -46.441 -20.806 1.00 46.03 113 GLY A N 1
ATOM 875 C CA . GLY A 1 113 ? 10.996 -46.000 -21.898 1.00 46.03 113 GLY A CA 1
ATOM 876 C C . GLY A 1 113 ? 10.450 -46.434 -23.250 1.00 46.03 113 GLY A C 1
ATOM 877 O O . GLY A 1 113 ? 9.905 -47.527 -23.390 1.00 46.03 113 GLY A O 1
ATOM 878 N N . THR A 1 114 ? 10.662 -45.589 -24.254 1.00 37.41 114 THR A N 1
ATOM 879 C CA . THR A 1 114 ? 10.933 -45.992 -25.640 1.00 37.41 114 THR A CA 1
ATOM 880 C C . THR A 1 114 ? 11.406 -44.768 -26.435 1.00 37.41 114 THR A C 1
ATOM 882 O O . THR A 1 114 ? 10.690 -43.786 -26.590 1.00 37.41 114 THR A O 1
ATOM 885 N N . THR A 1 115 ? 12.649 -44.825 -26.913 1.00 43.16 115 THR A N 1
ATOM 886 C CA . THR A 1 115 ? 13.187 -44.069 -28.063 1.00 43.16 115 THR A CA 1
ATOM 887 C C . THR A 1 115 ? 12.356 -44.380 -29.323 1.00 43.16 115 THR A C 1
ATOM 889 O O . THR A 1 115 ? 11.830 -45.496 -29.387 1.00 43.16 115 THR A O 1
ATOM 892 N N . PRO A 1 116 ? 12.226 -43.482 -30.338 1.00 49.69 116 PRO A N 1
ATOM 893 C CA . PRO A 1 116 ? 13.363 -43.122 -31.213 1.00 49.69 116 PRO A CA 1
ATOM 894 C C . PRO A 1 116 ? 13.322 -41.755 -31.961 1.00 49.69 116 PRO A C 1
ATOM 896 O O . PRO A 1 116 ? 12.310 -41.070 -31.987 1.00 49.69 116 PRO A O 1
ATOM 899 N N . ALA A 1 117 ? 14.456 -41.455 -32.622 1.00 37.91 117 ALA A N 1
ATOM 900 C CA . ALA A 1 117 ? 14.650 -40.750 -33.910 1.00 37.91 117 ALA A CA 1
ATOM 901 C C . ALA A 1 117 ? 14.007 -39.355 -34.102 1.00 37.91 117 ALA A C 1
ATOM 903 O O . ALA A 1 117 ? 12.797 -39.204 -34.171 1.00 37.91 117 ALA A O 1
ATOM 904 N N . ASP A 1 118 ? 14.791 -38.276 -34.146 1.00 43.50 118 ASP A N 1
ATOM 905 C CA . ASP A 1 118 ? 15.542 -37.796 -35.326 1.00 43.50 118 ASP A CA 1
ATOM 906 C C . ASP A 1 118 ? 14.635 -37.470 -36.528 1.00 43.50 118 ASP A C 1
ATOM 908 O O . ASP A 1 118 ? 14.150 -38.387 -37.195 1.00 43.50 118 ASP A O 1
ATOM 912 N N . LYS A 1 119 ? 14.409 -36.163 -36.767 1.00 39.69 119 LYS A N 1
ATOM 913 C CA . LYS A 1 119 ? 14.282 -35.515 -38.089 1.00 39.69 119 LYS A CA 1
ATOM 914 C C . LYS A 1 119 ? 13.909 -34.027 -38.013 1.00 39.69 119 LYS A C 1
ATOM 916 O O . LYS A 1 119 ? 13.103 -33.600 -37.192 1.00 39.69 119 LYS A O 1
ATOM 921 N N . ASP A 1 120 ? 14.450 -33.313 -38.996 1.00 39.91 120 ASP A N 1
ATOM 922 C CA . ASP A 1 120 ? 13.945 -32.088 -39.622 1.00 39.91 120 ASP A CA 1
ATOM 923 C C . ASP A 1 120 ? 14.267 -30.732 -38.976 1.00 39.91 120 ASP A C 1
ATOM 925 O O . ASP A 1 120 ? 13.430 -29.980 -38.477 1.00 39.91 120 ASP A O 1
ATOM 929 N N . THR A 1 121 ? 15.529 -30.353 -39.190 1.00 48.06 121 THR A N 1
ATOM 930 C CA . THR A 1 121 ? 15.872 -29.127 -39.927 1.00 48.06 121 THR A CA 1
ATOM 931 C C . THR A 1 121 ? 14.908 -28.852 -41.085 1.00 48.06 121 THR A C 1
ATOM 933 O O . THR A 1 121 ? 14.837 -29.645 -42.013 1.00 48.06 121 THR A O 1
ATOM 936 N N . ASP A 1 122 ? 14.205 -27.723 -41.033 1.00 42.81 122 ASP A N 1
ATOM 937 C CA . ASP A 1 122 ? 13.973 -26.792 -42.149 1.00 42.81 122 ASP A CA 1
ATOM 938 C C . ASP A 1 122 ? 12.654 -26.058 -41.946 1.00 42.81 122 ASP A C 1
ATOM 940 O O . ASP A 1 122 ? 11.570 -26.620 -42.105 1.00 42.81 122 ASP A O 1
ATOM 944 N N . LYS A 1 123 ? 12.743 -24.751 -41.674 1.00 44.94 123 LYS A N 1
ATOM 945 C CA . LYS A 1 123 ? 11.749 -23.787 -42.154 1.00 44.94 123 LYS A CA 1
ATOM 946 C C . LYS A 1 123 ? 12.234 -22.348 -41.979 1.00 44.94 123 LYS A C 1
ATOM 948 O O . LYS A 1 123 ? 12.351 -21.841 -40.871 1.00 44.94 123 LYS A O 1
ATOM 953 N N . ARG A 1 124 ? 12.315 -21.685 -43.140 1.00 40.94 124 ARG A N 1
ATOM 954 C CA . ARG A 1 124 ? 12.053 -20.253 -43.387 1.00 40.94 124 ARG A CA 1
ATOM 955 C C . ARG A 1 124 ? 13.244 -19.292 -43.413 1.00 40.94 124 ARG A C 1
ATOM 957 O O . ARG A 1 124 ? 13.238 -18.246 -42.777 1.00 40.94 124 ARG A O 1
ATOM 964 N N . LEU A 1 125 ? 14.138 -19.544 -44.369 1.00 44.81 125 LEU A N 1
ATOM 965 C CA . LEU A 1 125 ? 14.591 -18.500 -45.296 1.00 44.81 125 LEU A CA 1
ATOM 966 C C . LEU A 1 125 ? 13.488 -18.265 -46.345 1.00 44.81 125 LEU A C 1
ATOM 968 O O . LEU A 1 125 ? 13.371 -19.011 -47.311 1.00 44.81 125 LEU A O 1
ATOM 972 N N . ALA A 1 126 ? 12.646 -17.254 -46.140 1.00 46.59 126 ALA A N 1
ATOM 973 C CA . ALA A 1 126 ? 11.668 -16.808 -47.136 1.00 46.59 126 ALA A CA 1
ATOM 974 C C . ALA A 1 126 ? 11.449 -15.292 -47.022 1.00 46.59 126 ALA A C 1
ATOM 976 O O . ALA A 1 126 ? 10.399 -14.837 -46.585 1.00 46.59 126 ALA A O 1
ATOM 977 N N . ALA A 1 127 ? 12.471 -14.510 -47.381 1.00 42.75 127 ALA A N 1
ATOM 978 C CA . ALA A 1 127 ? 12.350 -13.068 -47.617 1.00 42.75 127 ALA A CA 1
ATOM 979 C C . ALA A 1 127 ? 13.527 -12.553 -48.466 1.00 42.75 127 ALA A C 1
ATOM 981 O O . ALA A 1 127 ? 14.317 -11.720 -48.036 1.00 42.75 127 ALA A O 1
ATOM 982 N N . SER A 1 128 ? 13.688 -13.081 -49.676 1.00 46.59 128 SER A N 1
ATOM 983 C CA . SER A 1 128 ? 14.566 -12.483 -50.685 1.00 46.59 128 SER A CA 1
ATOM 984 C C . SER A 1 128 ? 14.147 -13.010 -52.043 1.00 46.59 128 SER A C 1
ATOM 986 O O . SER A 1 128 ? 14.574 -14.096 -52.396 1.00 46.59 128 SER A O 1
ATOM 988 N N . MET A 1 129 ? 13.245 -12.303 -52.736 1.00 45.22 129 MET A N 1
ATOM 989 C CA . MET A 1 129 ? 13.052 -12.318 -54.199 1.00 45.22 129 MET A CA 1
ATOM 990 C C . MET A 1 129 ? 11.880 -11.392 -54.579 1.00 45.22 129 MET A C 1
ATOM 992 O O . MET A 1 129 ? 10.758 -11.851 -54.747 1.00 45.22 129 MET A O 1
ATOM 996 N N . ALA A 1 130 ? 12.132 -10.085 -54.728 1.00 43.50 130 ALA A N 1
ATOM 997 C CA . ALA A 1 130 ? 11.306 -9.194 -55.559 1.00 43.50 130 ALA A CA 1
ATOM 998 C C . ALA A 1 130 ? 12.027 -7.857 -55.824 1.00 43.50 130 ALA A C 1
ATOM 1000 O O . ALA A 1 130 ? 11.991 -6.954 -54.995 1.00 43.50 130 ALA A O 1
ATOM 1001 N N . SER A 1 131 ? 12.709 -7.753 -56.972 1.00 41.38 131 SER A N 1
ATOM 1002 C CA . SER A 1 131 ? 12.848 -6.544 -57.826 1.00 41.38 131 SER A CA 1
ATOM 1003 C C . SER A 1 131 ? 14.119 -6.597 -58.691 1.00 41.38 131 SER A C 1
ATOM 1005 O O . SER A 1 131 ? 15.049 -5.807 -58.562 1.00 41.38 131 SER A O 1
ATOM 1007 N N . ARG A 1 132 ? 14.156 -7.532 -59.650 1.00 43.03 132 ARG A N 1
ATOM 1008 C CA . ARG A 1 132 ? 15.042 -7.409 -60.818 1.00 43.03 132 ARG A CA 1
ATOM 1009 C C . ARG A 1 132 ? 14.389 -6.449 -61.813 1.00 43.03 132 ARG A C 1
ATOM 1011 O O . ARG A 1 132 ? 13.586 -6.859 -62.644 1.00 43.03 132 ARG A O 1
ATOM 1018 N N . GLY A 1 133 ? 14.716 -5.165 -61.695 1.00 46.19 133 GLY A N 1
ATOM 1019 C CA . GLY A 1 133 ? 14.459 -4.174 -62.736 1.00 46.19 133 GLY A CA 1
ATOM 1020 C C . GLY A 1 133 ? 15.435 -4.365 -63.899 1.00 46.19 133 GLY A C 1
ATOM 1021 O O . GLY A 1 133 ? 16.648 -4.387 -63.710 1.00 46.19 133 GLY A O 1
ATOM 1022 N N . THR A 1 134 ? 14.900 -4.526 -65.103 1.00 55.28 134 THR A N 1
ATOM 1023 C CA . THR A 1 134 ? 15.636 -4.608 -66.371 1.00 55.28 134 THR A CA 1
ATOM 1024 C C . THR A 1 134 ? 16.348 -3.285 -66.700 1.00 55.28 134 THR A C 1
ATOM 1026 O O . THR A 1 134 ? 15.695 -2.238 -66.635 1.00 55.28 134 THR A O 1
ATOM 1029 N N . PRO A 1 135 ? 17.620 -3.283 -67.140 1.00 46.59 135 PRO A N 1
ATOM 1030 C CA . PRO A 1 135 ? 18.269 -2.074 -67.629 1.00 46.59 135 PRO A CA 1
ATOM 1031 C C . PRO A 1 135 ? 17.814 -1.785 -69.067 1.00 46.59 135 PRO A C 1
ATOM 1033 O O . PRO A 1 135 ? 18.148 -2.510 -70.002 1.00 46.59 135 PRO A O 1
ATOM 1036 N N . LYS A 1 136 ? 17.045 -0.707 -69.261 1.00 51.41 136 LYS A N 1
ATOM 1037 C CA . LYS A 1 136 ? 16.816 -0.133 -70.593 1.00 51.41 136 LYS A CA 1
ATOM 1038 C C . LYS A 1 136 ? 18.077 0.621 -71.012 1.00 51.41 136 LYS A C 1
ATOM 1040 O O . LYS A 1 136 ? 18.326 1.728 -70.540 1.00 51.41 136 LYS A O 1
ATOM 1045 N N . SER A 1 137 ? 18.859 0.015 -71.899 1.00 53.84 137 SER A N 1
ATOM 1046 C CA . SER A 1 137 ? 19.933 0.671 -72.635 1.00 53.84 137 SER A CA 1
ATOM 1047 C C . SER A 1 137 ? 19.339 1.735 -73.564 1.00 53.84 137 SER A C 1
ATOM 1049 O O . SER A 1 137 ? 18.614 1.442 -74.513 1.00 53.84 137 SER A O 1
ATOM 1051 N N . LYS A 1 138 ? 19.628 3.005 -73.280 1.00 52.22 138 LYS A N 1
ATOM 1052 C CA . LYS A 1 138 ? 19.406 4.114 -74.210 1.00 52.22 138 LYS A CA 1
ATOM 1053 C C . LYS A 1 138 ? 20.713 4.886 -74.377 1.00 52.22 138 LYS A C 1
ATOM 1055 O O . LYS A 1 138 ? 21.139 5.580 -73.466 1.00 52.22 138 LYS A O 1
ATOM 1060 N N . GLY A 1 139 ? 21.296 4.757 -75.569 1.00 49.88 139 GLY A N 1
ATOM 1061 C CA . GLY A 1 139 ? 21.989 5.841 -76.270 1.00 49.88 139 GLY A CA 1
ATOM 1062 C C . GLY A 1 139 ? 23.343 6.301 -75.727 1.00 49.88 139 GLY A C 1
ATOM 1063 O O . GLY A 1 139 ? 23.471 7.439 -75.292 1.00 49.88 139 GLY A O 1
ATOM 1064 N N . THR A 1 140 ? 24.381 5.478 -75.874 1.00 57.31 140 THR A N 1
ATOM 1065 C CA . THR A 1 140 ? 25.788 5.868 -75.655 1.00 57.31 140 THR A CA 1
ATOM 1066 C C . THR A 1 140 ? 26.446 6.357 -76.953 1.00 57.31 140 THR A C 1
ATOM 1068 O O . THR A 1 140 ? 27.423 5.771 -77.401 1.00 57.31 140 THR A O 1
ATOM 1071 N N . PHE A 1 141 ? 25.915 7.404 -77.595 1.00 50.91 141 PHE A N 1
ATOM 1072 C CA . PHE A 1 141 ? 26.563 7.978 -78.795 1.00 50.91 141 PHE A CA 1
ATOM 1073 C C . PHE A 1 141 ? 26.625 9.515 -78.849 1.00 50.91 141 PHE A C 1
ATOM 1075 O O . PHE A 1 141 ? 27.228 10.066 -79.761 1.00 50.91 141 PHE A O 1
ATOM 1082 N N . GLY A 1 142 ? 26.081 10.226 -77.854 1.00 53.81 142 GLY A N 1
ATOM 1083 C CA . GLY A 1 142 ? 26.061 11.698 -77.841 1.00 53.81 142 GLY A CA 1
ATOM 1084 C C . GLY A 1 142 ? 27.141 12.388 -76.999 1.00 53.81 142 GLY A C 1
ATOM 1085 O O . GLY A 1 142 ? 27.116 13.606 -76.896 1.00 53.81 142 GLY A O 1
ATOM 1086 N N . ARG A 1 143 ? 28.062 11.656 -76.353 1.00 52.47 143 ARG A N 1
ATOM 1087 C CA . ARG A 1 143 ? 28.908 12.209 -75.270 1.00 52.47 143 ARG A CA 1
ATOM 1088 C C . ARG A 1 143 ? 30.413 12.255 -75.550 1.00 52.47 143 ARG A C 1
ATOM 1090 O O . ARG A 1 143 ? 31.192 12.324 -74.606 1.00 52.47 143 ARG A O 1
ATOM 1097 N N . LEU A 1 144 ? 30.827 12.201 -76.819 1.00 56.00 144 LEU A N 1
ATOM 1098 C CA . LEU A 1 144 ? 32.250 12.252 -77.197 1.00 56.00 144 LEU A CA 1
ATOM 1099 C C . LEU A 1 144 ? 32.717 13.606 -77.765 1.00 56.00 144 LEU A C 1
ATOM 1101 O O . LEU A 1 144 ? 33.916 13.803 -77.914 1.00 56.00 144 LEU A O 1
ATOM 1105 N N . LEU A 1 145 ? 31.811 14.556 -78.031 1.00 51.72 145 LEU A N 1
ATOM 1106 C CA . LEU A 1 145 ? 32.153 15.873 -78.603 1.00 51.72 145 LEU A CA 1
ATOM 1107 C C . LEU A 1 145 ? 32.097 17.042 -77.604 1.00 51.72 145 LEU A C 1
ATOM 1109 O O . LEU A 1 145 ? 32.553 18.134 -77.918 1.00 51.72 145 LEU A O 1
ATOM 1113 N N . GLU A 1 146 ? 31.632 16.811 -76.374 1.00 54.12 146 GLU A N 1
ATOM 1114 C CA . GLU A 1 146 ? 31.541 17.840 -75.320 1.00 54.12 146 GLU A CA 1
ATOM 1115 C C . GLU A 1 146 ? 32.754 17.834 -74.362 1.00 54.12 146 GLU A C 1
ATOM 1117 O O . GLU A 1 146 ? 32.870 18.675 -73.479 1.00 54.12 146 GLU A O 1
ATOM 1122 N N . SER A 1 147 ? 33.700 16.904 -74.557 1.00 54.19 147 SER A N 1
ATOM 1123 C CA . SER A 1 147 ? 34.904 16.730 -73.723 1.00 54.19 147 SER A CA 1
ATOM 1124 C C . SER A 1 147 ? 36.112 17.571 -74.171 1.00 54.19 147 SER A C 1
ATOM 1126 O O . SER A 1 147 ? 37.165 17.490 -73.538 1.00 54.19 147 SER A O 1
ATOM 1128 N N . MET A 1 148 ? 36.007 18.342 -75.259 1.00 53.34 148 MET A N 1
ATOM 1129 C CA . MET A 1 148 ? 37.136 19.125 -75.796 1.00 53.34 148 MET A CA 1
ATOM 1130 C C . MET A 1 148 ? 37.043 20.633 -75.526 1.00 53.34 148 MET A C 1
ATOM 1132 O O . MET A 1 148 ? 38.014 21.350 -75.755 1.00 53.34 148 MET A O 1
ATOM 1136 N N . ALA A 1 149 ? 35.927 21.119 -74.974 1.00 59.88 149 ALA A N 1
ATOM 1137 C CA . ALA A 1 149 ? 35.849 22.462 -74.410 1.00 59.88 149 ALA A CA 1
ATOM 1138 C C . ALA A 1 149 ? 36.456 22.429 -72.999 1.00 59.88 149 ALA A C 1
ATOM 1140 O O . ALA A 1 149 ? 35.762 22.211 -72.007 1.00 59.88 149 ALA A O 1
ATOM 1141 N N . GLY A 1 150 ? 37.783 22.557 -72.924 1.00 59.44 150 GLY A N 1
ATOM 1142 C CA . GLY A 1 150 ? 38.498 22.638 -71.653 1.00 59.44 150 GLY A CA 1
ATOM 1143 C C . GLY A 1 150 ? 37.904 23.751 -70.781 1.00 59.44 150 GLY A C 1
ATOM 1144 O O . GLY A 1 150 ? 37.603 24.825 -71.311 1.00 59.44 150 GLY A O 1
ATOM 1145 N N . PRO A 1 151 ? 37.699 23.512 -69.472 1.00 67.69 151 PRO A N 1
ATOM 1146 C CA . PRO A 1 151 ? 37.127 24.512 -68.585 1.00 67.69 151 PRO A CA 1
ATOM 1147 C C . PRO A 1 151 ? 37.983 25.772 -68.669 1.00 67.69 151 PRO A C 1
ATOM 1149 O O . PRO A 1 151 ? 39.183 25.739 -68.385 1.00 67.6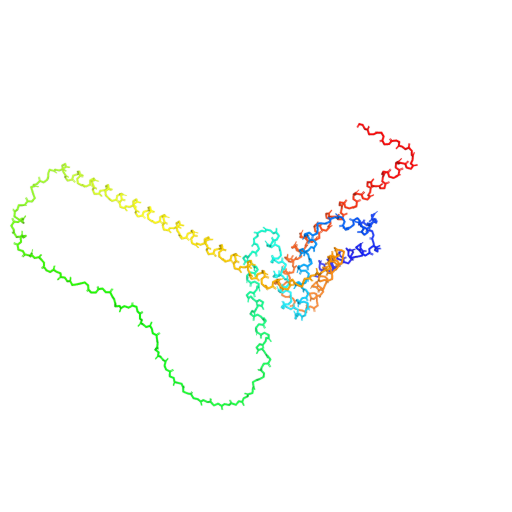9 151 PRO A O 1
ATOM 1152 N N . SER A 1 152 ? 37.373 26.871 -69.116 1.00 65.94 152 SER A N 1
ATOM 1153 C CA . SER A 1 152 ? 38.033 28.169 -69.158 1.00 65.94 152 SER A CA 1
ATOM 1154 C C . SER A 1 152 ? 38.628 28.459 -67.777 1.00 65.94 152 SER A C 1
ATOM 1156 O O . SER A 1 152 ? 37.983 28.141 -66.774 1.00 65.94 152 SER A O 1
ATOM 1158 N N . PRO A 1 153 ? 39.854 29.004 -67.695 1.00 62.62 153 PRO A N 1
ATOM 1159 C CA . PRO A 1 153 ? 40.529 29.238 -66.428 1.00 62.62 153 PRO A CA 1
ATOM 1160 C C . PRO A 1 153 ? 39.665 30.153 -65.559 1.00 62.62 153 PRO A C 1
ATOM 1162 O O . PRO A 1 153 ? 39.600 31.360 -65.767 1.00 62.62 153 PRO A O 1
ATOM 1165 N N . SER A 1 154 ? 38.969 29.539 -64.603 1.00 67.44 154 SER A N 1
ATOM 1166 C CA . SER A 1 154 ? 38.149 30.213 -63.604 1.00 67.44 154 SER A CA 1
ATOM 1167 C C . SER A 1 154 ? 39.016 31.245 -62.897 1.00 67.44 154 SER A C 1
ATOM 1169 O O . SER A 1 154 ? 40.101 30.896 -62.404 1.00 67.44 154 SER A O 1
ATOM 1171 N N . THR A 1 155 ? 38.544 32.485 -62.829 1.00 86.25 155 THR A N 1
ATOM 1172 C CA . THR A 1 155 ? 39.244 33.522 -62.076 1.00 86.25 155 THR A CA 1
ATOM 1173 C C . THR A 1 155 ? 39.378 33.091 -60.605 1.00 86.25 155 THR A C 1
ATOM 1175 O O . THR A 1 155 ? 38.580 32.278 -60.121 1.00 86.25 155 THR A O 1
ATOM 1178 N N . PRO A 1 156 ? 40.393 33.576 -59.869 1.00 87.12 156 PRO A N 1
ATOM 1179 C CA . PRO A 1 156 ? 40.539 33.274 -58.444 1.00 87.12 156 PRO A CA 1
ATOM 1180 C C . PRO A 1 156 ? 39.257 33.545 -57.636 1.00 87.12 156 PRO A C 1
ATOM 1182 O O . PRO A 1 156 ? 38.935 32.763 -56.743 1.00 87.12 156 PRO A O 1
ATOM 1185 N N . GLU A 1 157 ? 38.490 34.575 -58.011 1.00 91.31 157 GLU A N 1
ATOM 1186 C CA . GLU A 1 157 ? 37.206 34.918 -57.388 1.00 91.31 157 GLU A CA 1
ATOM 1187 C C . GLU A 1 157 ? 36.131 33.842 -57.593 1.00 91.31 157 GLU A C 1
ATOM 1189 O O . GLU A 1 157 ? 35.394 33.514 -56.663 1.00 91.31 157 GLU A O 1
ATOM 1194 N N . ASP A 1 158 ? 36.041 33.249 -58.785 1.00 87.75 158 ASP A N 1
ATOM 1195 C CA . ASP A 1 158 ? 35.040 32.214 -59.065 1.00 87.75 158 ASP A CA 1
ATOM 1196 C C . ASP A 1 158 ? 35.309 30.940 -58.259 1.00 87.75 158 ASP A C 1
ATOM 1198 O O . ASP A 1 158 ? 34.376 30.321 -57.743 1.00 87.75 158 ASP A O 1
ATOM 1202 N N . ARG A 1 159 ? 36.590 30.596 -58.063 1.00 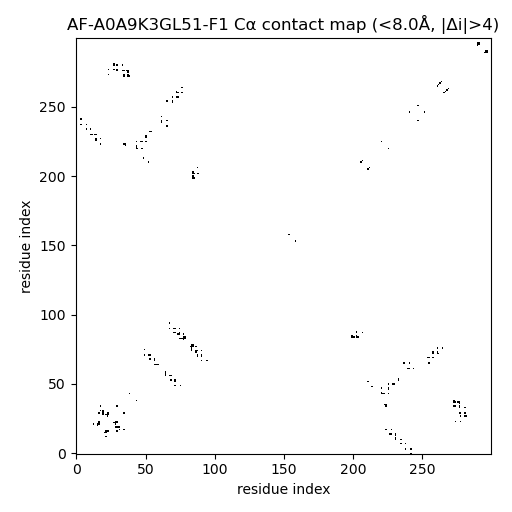88.50 159 ARG A N 1
ATOM 1203 C CA . ARG A 1 159 ? 36.991 29.474 -57.198 1.00 88.50 159 ARG A CA 1
ATOM 1204 C C . ARG A 1 159 ? 36.649 29.728 -55.734 1.00 88.50 159 ARG A C 1
ATOM 1206 O O . ARG A 1 159 ? 36.318 28.790 -55.011 1.00 88.50 159 ARG A O 1
ATOM 1213 N N . GLU A 1 160 ? 36.749 30.970 -55.273 1.00 92.75 160 GLU A N 1
ATOM 1214 C CA . GLU A 1 160 ? 36.409 31.325 -53.896 1.00 92.75 160 GLU A CA 1
ATOM 1215 C C . GLU A 1 160 ? 34.894 31.272 -53.654 1.00 92.75 160 GLU A C 1
ATOM 1217 O O . GLU A 1 160 ? 34.455 30.622 -52.700 1.00 92.75 160 GLU A O 1
ATOM 1222 N N . ARG A 1 161 ? 34.089 31.822 -54.576 1.00 92.06 161 ARG A N 1
ATOM 1223 C CA . ARG A 1 161 ? 32.618 31.715 -54.537 1.00 92.06 161 ARG A CA 1
ATOM 1224 C C . ARG A 1 161 ? 32.140 30.265 -54.604 1.00 92.06 161 ARG A C 1
ATOM 1226 O O . ARG A 1 161 ? 31.174 29.897 -53.937 1.00 92.06 161 ARG A O 1
ATOM 1233 N N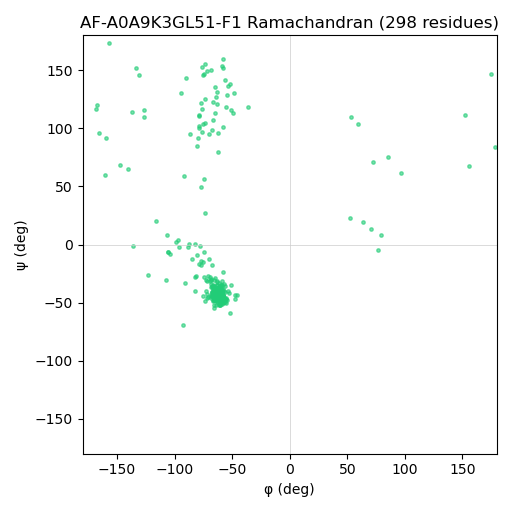 . GLU A 1 162 ? 32.796 29.419 -55.396 1.00 92.19 162 GLU A N 1
ATOM 1234 C CA . GLU A 1 162 ? 32.467 27.993 -55.477 1.00 92.19 162 GLU A CA 1
ATOM 1235 C C . GLU A 1 162 ? 32.733 27.270 -54.149 1.00 92.19 162 GLU A C 1
ATOM 1237 O O . GLU A 1 162 ? 31.849 26.573 -53.642 1.00 92.19 162 GLU A O 1
ATOM 1242 N N . ARG A 1 163 ? 33.889 27.518 -53.517 1.00 93.50 163 ARG A N 1
ATOM 1243 C CA . ARG A 1 163 ? 34.207 26.983 -52.180 1.00 93.50 163 ARG A CA 1
ATOM 1244 C C . ARG A 1 163 ? 33.203 27.438 -51.124 1.00 93.50 163 ARG A C 1
ATOM 1246 O O . ARG A 1 163 ? 32.870 26.671 -50.223 1.00 93.50 163 ARG A O 1
ATOM 1253 N N . GLU A 1 164 ? 32.718 28.673 -51.203 1.00 95.69 164 GLU A N 1
ATOM 1254 C CA . GLU A 1 164 ? 31.709 29.183 -50.273 1.00 95.69 164 GLU A CA 1
ATOM 1255 C C . GLU A 1 164 ? 30.359 28.468 -50.436 1.00 95.69 164 GLU A C 1
ATOM 1257 O O . GLU A 1 164 ? 29.804 27.983 -49.445 1.00 95.69 164 GLU A O 1
ATOM 1262 N N . ARG A 1 165 ? 29.896 28.273 -51.679 1.00 94.12 165 ARG A N 1
ATOM 1263 C CA . ARG A 1 165 ? 28.685 27.487 -51.980 1.00 94.12 165 ARG A CA 1
ATOM 1264 C C . ARG A 1 165 ? 28.801 26.038 -51.515 1.00 94.12 165 ARG A C 1
ATOM 1266 O O . ARG A 1 165 ? 27.814 25.455 -51.068 1.00 94.12 165 ARG A O 1
ATOM 1273 N N . GLU A 1 166 ? 29.982 25.429 -51.611 1.00 95.75 166 GLU A N 1
ATOM 1274 C CA . GLU A 1 166 ? 30.204 24.076 -51.090 1.00 95.75 166 GLU A CA 1
ATOM 1275 C C . GLU A 1 166 ? 30.134 24.019 -49.562 1.00 95.75 166 GLU A C 1
ATOM 1277 O O . GLU A 1 166 ? 29.509 23.106 -49.016 1.00 95.75 166 GLU A O 1
ATOM 1282 N N . ARG A 1 167 ? 30.703 25.007 -48.859 1.00 95.44 167 ARG A N 1
ATOM 1283 C CA . ARG A 1 167 ? 30.588 25.108 -47.394 1.00 95.44 167 ARG A CA 1
ATOM 1284 C C . ARG A 1 167 ? 29.145 25.332 -46.952 1.00 95.44 167 ARG A C 1
ATOM 1286 O O . ARG A 1 167 ? 28.728 24.780 -45.937 1.00 95.44 167 ARG A O 1
ATOM 1293 N N . GLU A 1 168 ? 28.381 26.130 -47.689 1.00 96.81 168 GLU A N 1
ATOM 1294 C CA . GLU A 1 168 ? 26.961 26.360 -47.416 1.00 96.81 168 GLU A CA 1
ATOM 1295 C C . GLU A 1 168 ? 26.129 25.092 -47.648 1.00 96.81 168 GLU A C 1
ATOM 1297 O O . GLU A 1 168 ? 25.419 24.653 -46.744 1.00 96.81 168 GLU A O 1
ATOM 1302 N N . LYS A 1 169 ? 26.322 24.405 -48.783 1.00 95.94 169 LYS A N 1
ATOM 1303 C CA . LYS A 1 169 ? 25.714 23.085 -49.039 1.00 95.94 169 LYS A CA 1
ATOM 1304 C C . LYS A 1 169 ? 26.115 22.048 -47.987 1.00 95.94 169 LYS A C 1
ATOM 1306 O O . LYS A 1 169 ? 25.315 21.176 -47.647 1.00 95.94 169 LYS A O 1
ATOM 1311 N N . GLY A 1 170 ? 27.345 22.113 -47.478 1.00 97.62 170 GLY A N 1
ATOM 1312 C CA . GLY A 1 170 ? 27.818 21.284 -46.370 1.00 97.62 170 GLY A CA 1
ATOM 1313 C C . GLY A 1 170 ? 27.008 21.524 -45.096 1.00 97.62 170 GLY A C 1
ATOM 1314 O O . GLY A 1 170 ? 26.449 20.576 -44.542 1.00 97.62 170 GLY A O 1
ATOM 1315 N N . ARG A 1 171 ? 26.864 22.796 -44.703 1.00 96.56 171 ARG A N 1
ATOM 1316 C CA . ARG A 1 171 ? 26.058 23.219 -43.547 1.00 96.56 171 ARG A CA 1
ATOM 1317 C C . ARG A 1 171 ? 24.586 22.835 -43.692 1.00 96.56 171 ARG A C 1
ATOM 1319 O O . ARG A 1 171 ? 23.992 22.334 -42.742 1.00 96.56 171 ARG A O 1
ATOM 1326 N N . GLU A 1 172 ? 24.006 22.987 -44.879 1.00 97.62 172 GLU A N 1
ATOM 1327 C CA . GLU A 1 172 ? 22.613 22.611 -45.145 1.00 97.62 172 GLU A CA 1
ATOM 1328 C C . GLU A 1 172 ? 22.392 21.093 -45.016 1.00 97.62 172 GLU A C 1
ATOM 1330 O O . GLU A 1 172 ? 21.438 20.639 -44.377 1.00 97.62 172 GLU A O 1
ATOM 1335 N N . ARG A 1 173 ? 23.304 20.279 -45.565 1.00 95.81 173 ARG A N 1
ATOM 1336 C CA . ARG A 1 173 ? 23.253 18.812 -45.432 1.00 95.81 173 ARG A CA 1
ATOM 1337 C C . ARG A 1 173 ? 23.391 18.372 -43.979 1.00 95.81 173 ARG A C 1
ATOM 1339 O O . ARG A 1 173 ? 22.713 17.430 -43.568 1.00 95.81 173 ARG A O 1
ATOM 1346 N N . GLU A 1 174 ? 24.256 19.026 -43.214 1.00 97.56 174 GLU A N 1
ATOM 1347 C CA . GLU A 1 174 ? 24.430 18.751 -41.790 1.00 97.56 174 GLU A CA 1
ATOM 1348 C C . GLU A 1 174 ? 23.180 19.131 -40.987 1.00 97.56 174 GLU A C 1
ATOM 1350 O O . GLU A 1 174 ? 22.640 18.285 -40.272 1.00 97.56 174 GLU A O 1
ATOM 1355 N N . ALA A 1 175 ? 22.637 20.334 -41.192 1.00 97.06 175 ALA A N 1
ATOM 1356 C CA . ALA A 1 175 ? 21.393 20.778 -40.564 1.00 97.06 175 ALA A CA 1
ATOM 1357 C C . ALA A 1 175 ? 20.226 19.822 -40.868 1.00 97.06 175 ALA A C 1
ATOM 1359 O O . ALA A 1 175 ? 19.460 19.459 -39.970 1.00 97.06 175 ALA A O 1
ATOM 1360 N N . LYS A 1 176 ? 20.133 19.332 -42.111 1.00 98.12 176 LYS A N 1
ATOM 1361 C CA . LYS A 1 176 ? 19.131 18.338 -42.510 1.00 98.12 176 LYS A CA 1
ATOM 1362 C C . LYS A 1 176 ? 19.303 17.008 -41.771 1.00 98.12 176 LYS A C 1
ATOM 1364 O O . LYS A 1 176 ? 18.324 16.474 -41.255 1.00 98.12 176 LYS A O 1
ATOM 1369 N N . ARG A 1 177 ? 20.536 16.496 -41.648 1.00 96.81 177 ARG A N 1
ATOM 1370 C CA . ARG A 1 177 ? 20.827 15.268 -40.876 1.00 96.81 177 ARG A CA 1
ATOM 1371 C C . ARG A 1 177 ? 20.468 15.424 -39.399 1.00 96.81 177 ARG A C 1
ATOM 1373 O O . ARG A 1 177 ? 19.929 14.492 -38.803 1.00 96.81 177 ARG A O 1
ATOM 1380 N N . VAL A 1 178 ? 20.738 16.590 -38.814 1.00 98.12 178 VAL A N 1
ATOM 1381 C CA . VAL A 1 178 ? 20.385 16.894 -37.419 1.00 98.12 178 VAL A CA 1
ATOM 1382 C C . VAL A 1 178 ? 18.866 16.927 -37.236 1.00 98.12 178 VAL A C 1
ATOM 1384 O O . VAL A 1 178 ? 18.354 16.311 -36.299 1.00 98.12 178 VAL A O 1
ATOM 1387 N N . LEU A 1 179 ? 18.130 17.574 -38.145 1.00 97.75 179 LEU A N 1
ATOM 1388 C CA . LEU A 1 179 ? 16.667 17.623 -38.098 1.00 97.75 179 LEU A CA 1
ATOM 1389 C C . LEU A 1 179 ? 16.039 16.229 -38.244 1.00 97.75 179 LEU A C 1
ATOM 1391 O O . LEU A 1 179 ? 15.142 15.878 -37.475 1.00 97.75 179 LEU A O 1
ATOM 1395 N N . ASP A 1 180 ? 16.539 15.416 -39.176 1.00 97.25 180 ASP A N 1
ATOM 1396 C CA . ASP A 1 180 ? 16.070 14.041 -39.374 1.00 97.25 180 ASP A CA 1
ATOM 1397 C C . ASP A 1 180 ? 16.375 13.158 -38.154 1.00 97.25 180 ASP A C 1
ATOM 1399 O O . ASP A 1 180 ? 15.519 12.388 -37.712 1.00 97.25 180 ASP A O 1
ATOM 1403 N N . SER A 1 181 ? 17.554 13.319 -37.543 1.00 96.81 181 SER A N 1
ATOM 1404 C CA . SER A 1 181 ? 17.916 12.642 -36.290 1.00 96.81 181 SER A CA 1
ATOM 1405 C C . SER A 1 181 ? 16.983 13.034 -35.139 1.00 96.81 181 SER A C 1
ATOM 1407 O O . SER A 1 181 ? 16.510 12.169 -34.395 1.00 96.81 181 SER A O 1
ATOM 1409 N N . ARG A 1 182 ? 16.631 14.322 -35.024 1.00 97.94 182 ARG A N 1
ATOM 1410 C CA . ARG A 1 182 ? 15.691 14.819 -34.008 1.00 97.94 182 ARG A CA 1
ATOM 1411 C C . ARG A 1 182 ? 14.285 14.251 -34.208 1.00 97.94 182 ARG A C 1
ATOM 1413 O O . ARG A 1 182 ? 13.719 13.716 -33.259 1.00 97.94 182 ARG A O 1
ATOM 1420 N N . ARG A 1 183 ? 13.759 14.288 -35.438 1.00 97.62 183 ARG A N 1
ATOM 1421 C CA . ARG A 1 183 ? 12.446 13.712 -35.784 1.00 97.62 183 ARG A CA 1
ATOM 1422 C C . ARG A 1 183 ? 12.392 12.206 -35.533 1.00 97.62 183 ARG A C 1
ATOM 1424 O O . ARG A 1 183 ? 11.367 11.692 -35.095 1.00 97.62 183 ARG A O 1
ATOM 1431 N N . ARG A 1 184 ? 13.489 11.485 -35.788 1.00 97.81 184 ARG A N 1
ATOM 1432 C CA . ARG A 1 184 ? 13.576 10.046 -35.508 1.00 97.81 184 ARG A CA 1
ATOM 1433 C C . ARG A 1 184 ? 13.504 9.755 -34.007 1.00 97.81 184 ARG A C 1
ATOM 1435 O O . ARG A 1 184 ? 12.703 8.913 -33.617 1.00 97.81 184 ARG A O 1
ATOM 1442 N N . LYS A 1 185 ? 14.273 10.478 -33.184 1.00 97.62 185 LYS A N 1
ATOM 1443 C CA . LYS A 1 185 ? 14.238 10.347 -31.714 1.00 97.62 185 LYS A CA 1
ATOM 1444 C C . LYS A 1 185 ? 12.871 10.700 -31.128 1.00 97.62 185 LYS A C 1
ATOM 1446 O O . LYS A 1 185 ? 12.431 10.076 -30.171 1.00 97.62 185 LYS A O 1
ATOM 1451 N N . GLU A 1 186 ? 12.191 11.692 -31.694 1.00 97.94 186 GLU A N 1
ATOM 1452 C CA . GLU A 1 186 ? 10.850 12.087 -31.256 1.00 97.94 186 GLU A CA 1
ATOM 1453 C C . GLU A 1 186 ? 9.811 10.987 -31.517 1.00 97.94 186 GLU A C 1
ATOM 1455 O O . GLU A 1 186 ? 9.107 10.591 -30.591 1.00 97.94 186 GLU A O 1
ATOM 1460 N N . ARG A 1 187 ? 9.800 10.407 -32.725 1.00 97.44 187 ARG A N 1
ATOM 1461 C CA . ARG A 1 187 ? 8.939 9.256 -33.058 1.00 97.44 187 ARG A CA 1
ATOM 1462 C C . ARG A 1 187 ? 9.240 8.025 -32.206 1.00 97.44 187 ARG A C 1
ATOM 1464 O O . ARG A 1 187 ? 8.352 7.228 -31.934 1.00 97.44 187 ARG A O 1
ATOM 1471 N N . GLU A 1 188 ? 10.497 7.833 -31.822 1.00 97.56 188 GLU A N 1
ATOM 1472 C CA . GLU A 1 188 ? 10.900 6.723 -30.959 1.00 97.56 188 GLU A CA 1
ATOM 1473 C C . GLU A 1 188 ? 10.347 6.883 -29.539 1.00 97.56 188 GLU A C 1
ATOM 1475 O O . GLU A 1 188 ? 9.716 5.956 -29.036 1.00 97.56 188 GLU A O 1
ATOM 1480 N N . ARG A 1 189 ? 10.465 8.082 -28.954 1.00 95.38 189 ARG A N 1
ATOM 1481 C CA . ARG A 1 189 ? 9.846 8.415 -27.659 1.00 95.38 189 ARG A CA 1
ATOM 1482 C C . ARG A 1 189 ? 8.323 8.313 -27.698 1.00 95.38 189 ARG A C 1
ATOM 1484 O O . ARG A 1 189 ? 7.706 7.916 -26.720 1.00 95.38 189 ARG A O 1
ATOM 1491 N N . GLU A 1 190 ? 7.699 8.687 -28.811 1.00 97.38 190 GLU A N 1
ATOM 1492 C CA . GLU A 1 190 ? 6.247 8.574 -28.968 1.00 97.38 190 GLU A CA 1
ATOM 1493 C C . GLU A 1 190 ? 5.781 7.112 -28.975 1.00 97.38 190 GLU A C 1
ATOM 1495 O O . GLU A 1 190 ? 4.849 6.770 -28.251 1.00 97.38 190 GLU A O 1
ATOM 1500 N N . ARG A 1 191 ? 6.484 6.233 -29.703 1.00 96.38 191 ARG A N 1
ATOM 1501 C CA . ARG A 1 191 ? 6.218 4.783 -29.687 1.00 96.38 191 ARG A CA 1
ATOM 1502 C C . ARG A 1 191 ? 6.455 4.162 -28.317 1.00 96.38 191 ARG A C 1
ATOM 1504 O O . ARG A 1 191 ? 5.763 3.224 -27.951 1.00 96.38 191 ARG A O 1
ATOM 1511 N N . GLU A 1 192 ? 7.443 4.647 -27.574 1.00 93.69 192 GLU A N 1
ATOM 1512 C CA . GLU A 1 192 ? 7.699 4.190 -26.207 1.00 93.69 192 GLU A CA 1
ATOM 1513 C C . GLU A 1 192 ? 6.517 4.517 -25.286 1.00 93.69 192 GLU A C 1
ATOM 1515 O O . GLU A 1 192 ? 5.977 3.614 -24.655 1.00 93.69 192 GLU A O 1
ATOM 1520 N N . ARG A 1 193 ? 6.009 5.755 -25.333 1.00 91.88 193 ARG A N 1
ATOM 1521 C CA . ARG A 1 193 ? 4.794 6.153 -24.597 1.00 91.88 193 ARG A CA 1
ATOM 1522 C C . ARG A 1 193 ? 3.537 5.409 -25.046 1.00 91.88 193 ARG A C 1
ATOM 1524 O O . ARG A 1 193 ? 2.603 5.244 -24.271 1.00 91.88 193 ARG A O 1
ATOM 1531 N N . GLU A 1 194 ? 3.442 5.034 -26.318 1.00 94.75 194 GLU A N 1
ATOM 1532 C CA . GLU A 1 194 ? 2.329 4.219 -26.818 1.00 94.75 194 GLU A CA 1
ATOM 1533 C C . GLU A 1 194 ? 2.392 2.796 -26.256 1.00 94.75 194 GLU A C 1
ATOM 1535 O O . GLU A 1 194 ? 1.392 2.310 -25.738 1.00 94.75 194 GLU A O 1
ATOM 1540 N N . ARG A 1 195 ? 3.580 2.178 -26.226 1.00 88.62 195 ARG A N 1
ATOM 1541 C CA . ARG A 1 195 ? 3.772 0.881 -25.559 1.00 88.62 195 ARG A CA 1
ATOM 1542 C C . ARG A 1 195 ? 3.477 0.950 -24.066 1.00 88.62 195 ARG A C 1
ATOM 1544 O O . ARG A 1 195 ? 2.939 -0.015 -23.541 1.00 88.62 195 ARG A O 1
ATOM 1551 N N . GLU A 1 196 ? 3.816 2.048 -23.391 1.00 78.44 196 GLU A N 1
ATOM 1552 C CA . GLU A 1 196 ? 3.437 2.263 -21.987 1.00 78.44 196 GLU A CA 1
ATOM 1553 C C . GLU A 1 196 ? 1.916 2.333 -21.821 1.00 78.44 196 GLU A C 1
ATOM 1555 O O . GLU A 1 196 ? 1.370 1.642 -20.971 1.00 78.44 196 GLU A O 1
ATOM 1560 N N . ARG A 1 197 ? 1.204 3.061 -22.689 1.00 82.12 197 ARG A N 1
ATOM 1561 C CA . ARG A 1 197 ? -0.267 3.120 -22.644 1.00 82.12 197 ARG A CA 1
ATOM 1562 C C . ARG A 1 197 ? -0.928 1.770 -22.925 1.00 82.12 197 ARG A C 1
ATOM 1564 O O . ARG A 1 197 ? -1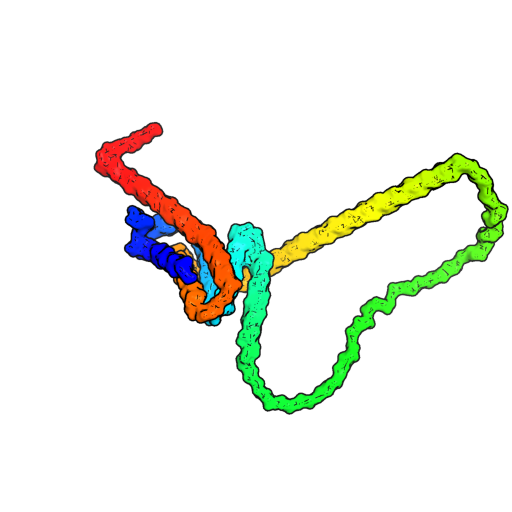.857 1.397 -22.215 1.00 82.12 197 ARG A O 1
ATOM 1571 N N . ASP A 1 198 ? -0.450 1.025 -23.919 1.00 79.06 198 ASP A N 1
ATOM 1572 C CA . ASP A 1 198 ? -0.956 -0.322 -24.219 1.00 79.06 198 ASP A CA 1
ATOM 1573 C C . ASP A 1 198 ? -0.633 -1.311 -23.088 1.00 79.06 198 ASP A C 1
ATOM 1575 O O . ASP A 1 198 ? -1.428 -2.200 -22.766 1.00 79.06 198 ASP A O 1
ATOM 1579 N N . HIS A 1 199 ? 0.537 -1.154 -22.462 1.00 70.62 199 HIS A N 1
ATOM 1580 C CA . HIS A 1 199 ? 0.937 -1.896 -21.273 1.00 70.62 199 HIS A CA 1
ATOM 1581 C C . HIS A 1 199 ? -0.038 -1.624 -20.128 1.00 70.62 199 HIS A C 1
ATOM 1583 O O . HIS A 1 199 ? -0.593 -2.579 -19.586 1.00 70.62 199 HIS A O 1
ATOM 1589 N N . ASP A 1 200 ? -0.299 -0.356 -19.822 1.00 59.62 200 ASP A N 1
ATOM 1590 C CA . ASP A 1 200 ? -1.200 0.058 -18.749 1.00 59.62 200 ASP A CA 1
ATOM 1591 C C . ASP A 1 200 ? -2.637 -0.409 -19.005 1.00 59.62 200 ASP A C 1
ATOM 1593 O O . ASP A 1 200 ? -3.240 -1.041 -18.140 1.00 59.62 200 ASP A O 1
ATOM 1597 N N . ALA A 1 201 ? -3.156 -0.228 -20.224 1.00 68.19 201 ALA A N 1
ATOM 1598 C CA . ALA A 1 201 ? -4.489 -0.695 -20.606 1.00 68.19 201 ALA A CA 1
ATOM 1599 C C . ALA A 1 201 ? -4.631 -2.222 -20.490 1.00 68.19 201 ALA A C 1
ATOM 1601 O O . ALA A 1 201 ? -5.664 -2.738 -20.053 1.00 68.19 201 ALA A O 1
ATOM 1602 N N . SER A 1 202 ? -3.588 -2.973 -20.854 1.00 70.19 202 SER A N 1
ATOM 1603 C CA . SER A 1 202 ? -3.576 -4.424 -20.684 1.00 70.19 202 SER A CA 1
ATOM 1604 C C . SER A 1 202 ? -3.517 -4.836 -19.215 1.00 70.19 202 SER A C 1
ATOM 1606 O O . SER A 1 202 ? -4.091 -5.875 -18.882 1.00 70.19 202 SER A O 1
ATOM 1608 N N . VAL A 1 203 ? -2.835 -4.081 -18.352 1.00 52.22 203 VAL A N 1
ATOM 1609 C CA . VAL A 1 203 ? -2.831 -4.371 -16.915 1.00 52.22 203 VAL A CA 1
ATOM 1610 C C . VAL A 1 203 ? -4.171 -4.043 -16.304 1.00 52.22 203 VAL A C 1
ATOM 1612 O O . VAL A 1 203 ? -4.670 -4.858 -15.543 1.00 52.22 203 VAL A O 1
ATOM 1615 N N . ASP A 1 204 ? -4.792 -2.927 -16.661 1.00 54.28 204 ASP A N 1
ATOM 1616 C CA . ASP A 1 204 ? -6.135 -2.609 -16.188 1.00 54.28 204 ASP A CA 1
ATOM 1617 C C . ASP A 1 204 ? -7.133 -3.687 -16.614 1.00 54.28 204 ASP A C 1
ATOM 1619 O O . ASP A 1 204 ? -7.945 -4.131 -15.805 1.00 54.28 204 ASP A O 1
ATOM 1623 N N . ALA A 1 205 ? -7.025 -4.198 -17.845 1.00 64.25 205 ALA A N 1
ATOM 1624 C CA . ALA A 1 205 ? -7.840 -5.314 -18.314 1.00 64.25 205 ALA A CA 1
ATOM 1625 C C . ALA A 1 205 ? -7.536 -6.632 -17.580 1.00 64.25 205 ALA A C 1
ATOM 1627 O O . ALA A 1 205 ? -8.456 -7.412 -17.333 1.00 64.25 205 ALA A O 1
ATOM 1628 N N . TYR A 1 206 ? -6.274 -6.900 -17.229 1.00 55.56 206 TYR A N 1
ATOM 1629 C CA . TYR A 1 206 ? -5.877 -8.092 -16.474 1.00 55.56 206 TYR A CA 1
ATOM 1630 C C . TYR A 1 206 ? -6.291 -7.997 -15.006 1.00 55.56 206 TYR A C 1
ATOM 1632 O O . TYR A 1 206 ? -6.896 -8.925 -14.486 1.00 55.56 206 TYR A O 1
ATOM 1640 N N . CYS A 1 207 ? -6.007 -6.875 -14.346 1.00 55.44 207 CYS A N 1
ATOM 1641 C CA . CYS A 1 207 ? -6.470 -6.544 -13.007 1.00 55.44 207 CYS A CA 1
ATOM 1642 C C . CYS A 1 207 ? -7.984 -6.641 -12.972 1.00 55.44 207 CYS A C 1
ATOM 1644 O O . CYS A 1 207 ? -8.508 -7.342 -12.126 1.00 55.44 207 CYS A O 1
ATOM 1646 N N . ALA A 1 208 ? -8.696 -6.061 -13.940 1.00 56.16 208 ALA A N 1
ATOM 1647 C CA . ALA A 1 208 ? -10.115 -6.323 -14.085 1.00 56.16 208 ALA A CA 1
ATOM 1648 C C . ALA A 1 208 ? -10.344 -7.837 -14.122 1.00 56.16 208 ALA A C 1
ATOM 1650 O O . ALA A 1 208 ? -10.961 -8.340 -13.211 1.00 56.16 208 ALA A O 1
ATOM 1651 N N . ARG A 1 209 ? -9.767 -8.602 -15.048 1.00 53.56 209 ARG A N 1
ATOM 1652 C CA . ARG A 1 209 ? -10.051 -10.041 -15.217 1.00 53.56 209 ARG A CA 1
ATOM 1653 C C . ARG A 1 209 ? -9.678 -10.964 -14.040 1.00 53.56 209 ARG A C 1
ATOM 1655 O O . ARG A 1 209 ? -10.382 -11.944 -13.833 1.00 53.56 209 ARG A O 1
ATOM 1662 N N . HIS A 1 210 ? -8.623 -10.671 -13.281 1.00 51.00 210 HIS A N 1
ATOM 1663 C CA . HIS A 1 210 ? -8.084 -11.542 -12.224 1.00 51.00 210 HIS A CA 1
ATOM 1664 C C . HIS A 1 210 ? -8.360 -11.040 -10.805 1.00 51.00 210 HIS A C 1
ATOM 1666 O O . HIS A 1 210 ? -8.595 -11.856 -9.920 1.00 51.00 210 HIS A O 1
ATOM 1672 N N . TRP A 1 211 ? -8.458 -9.725 -10.585 1.00 51.91 211 TRP A N 1
ATOM 1673 C CA . TRP A 1 211 ? -9.143 -9.194 -9.398 1.00 51.91 211 TRP A CA 1
ATOM 1674 C C . TRP A 1 211 ? -10.672 -9.311 -9.523 1.00 51.91 211 TRP A C 1
ATOM 1676 O O . TRP A 1 211 ? -11.381 -9.058 -8.554 1.00 51.91 211 TRP A O 1
ATOM 1686 N N . LEU A 1 212 ? -11.201 -9.738 -10.683 1.00 44.47 212 LEU A N 1
ATOM 1687 C CA . LEU A 1 212 ? -12.585 -10.200 -10.880 1.00 44.47 212 LEU A CA 1
ATOM 1688 C C . LEU A 1 212 ? -12.858 -11.600 -10.290 1.00 44.47 212 LEU A C 1
ATOM 1690 O O . LEU A 1 212 ? -13.867 -12.208 -10.624 1.00 44.47 212 LEU A O 1
ATOM 1694 N N . LEU A 1 213 ? -12.126 -12.023 -9.258 1.00 47.28 213 LEU A N 1
ATOM 1695 C CA . LEU A 1 213 ? -12.846 -12.493 -8.071 1.00 47.28 213 LEU A CA 1
ATOM 1696 C C . LEU A 1 213 ? -13.355 -11.276 -7.277 1.00 47.28 213 LEU A C 1
ATOM 1698 O O . LEU A 1 213 ? -13.249 -11.207 -6.057 1.00 47.28 213 LEU A O 1
ATOM 1702 N N . ARG A 1 214 ? -14.024 -10.335 -7.968 1.00 52.06 214 ARG A N 1
ATOM 1703 C CA . ARG A 1 214 ? -15.177 -9.658 -7.392 1.00 52.06 214 ARG A CA 1
ATOM 1704 C C . ARG A 1 214 ? -16.163 -10.785 -7.174 1.00 52.06 214 ARG A C 1
ATOM 1706 O O . ARG A 1 214 ? -17.062 -10.983 -7.985 1.00 52.06 214 ARG A O 1
ATOM 1713 N N . VAL A 1 215 ? -15.983 -11.539 -6.093 1.00 50.06 215 VAL A N 1
ATOM 1714 C CA . VAL A 1 215 ? -17.127 -12.125 -5.425 1.00 50.06 215 VAL A CA 1
ATOM 1715 C C . VAL A 1 215 ? -18.056 -10.928 -5.284 1.00 50.06 215 VAL A C 1
ATOM 1717 O O . VAL A 1 215 ? -17.635 -9.929 -4.691 1.00 50.06 215 VAL A O 1
ATOM 1720 N N . PRO A 1 216 ? -19.210 -10.898 -5.972 1.00 56.75 216 PRO A N 1
ATOM 1721 C CA . PRO A 1 216 ? -20.146 -9.817 -5.783 1.00 56.75 216 PRO A CA 1
ATOM 1722 C C . PRO A 1 216 ? -20.545 -9.920 -4.321 1.00 56.75 216 PRO A C 1
ATOM 1724 O O . PRO A 1 216 ? -21.351 -10.763 -3.940 1.00 56.75 216 PRO A O 1
ATOM 1727 N N . VAL A 1 217 ? -19.879 -9.132 -3.483 1.00 57.97 217 VAL A N 1
ATOM 1728 C CA . VAL A 1 217 ? -20.198 -9.042 -2.075 1.00 57.97 217 VAL A CA 1
ATOM 1729 C C . VAL A 1 217 ? -21.528 -8.312 -2.074 1.00 57.97 217 VAL A C 1
ATOM 1731 O O . VAL A 1 217 ? -21.595 -7.098 -2.243 1.00 57.97 217 VAL A O 1
ATOM 1734 N N . THR A 1 218 ? -22.611 -9.084 -2.038 1.00 64.25 218 THR A N 1
ATOM 1735 C CA . THR A 1 218 ? -23.976 -8.553 -2.048 1.00 64.25 218 THR A CA 1
ATOM 1736 C C . THR A 1 218 ? -24.298 -7.847 -0.737 1.00 64.25 218 THR A C 1
ATOM 1738 O O . THR A 1 218 ? -25.303 -7.146 -0.651 1.00 64.25 218 THR A O 1
ATOM 1741 N N . CYS A 1 219 ? -23.458 -8.016 0.288 1.00 69.56 219 CYS A N 1
ATOM 1742 C CA . CYS A 1 219 ? -23.545 -7.278 1.533 1.00 69.56 219 CYS A CA 1
ATOM 1743 C C . CYS A 1 219 ? -22.715 -5.989 1.487 1.00 69.56 219 CYS A C 1
ATOM 1745 O O . CYS A 1 219 ? -21.624 -5.922 0.920 1.00 69.56 219 CYS A O 1
ATOM 1747 N N . ARG A 1 220 ? -23.243 -4.940 2.123 1.00 73.94 220 ARG A N 1
ATOM 1748 C CA . ARG A 1 220 ? -22.472 -3.729 2.399 1.00 73.94 220 ARG A CA 1
ATOM 1749 C C . ARG A 1 220 ? -21.327 -4.121 3.342 1.00 73.94 220 ARG A C 1
ATOM 1751 O O . ARG A 1 220 ? -21.627 -4.650 4.413 1.00 73.94 220 ARG A O 1
ATOM 1758 N N . PRO A 1 221 ? -20.053 -3.908 2.970 1.00 74.19 221 PRO A N 1
ATOM 1759 C CA . PRO A 1 221 ? -18.945 -4.297 3.825 1.00 74.19 221 PRO A CA 1
ATOM 1760 C C . PRO A 1 221 ? -18.989 -3.515 5.129 1.00 74.19 221 PRO A C 1
ATOM 1762 O O . PRO A 1 221 ? -19.128 -2.290 5.135 1.00 74.19 221 PRO A O 1
ATOM 1765 N N . ASP A 1 222 ? -18.867 -4.238 6.234 1.00 80.75 222 ASP A N 1
ATOM 1766 C CA . ASP A 1 222 ? -18.726 -3.626 7.538 1.00 80.75 222 ASP A CA 1
ATOM 1767 C C . ASP A 1 222 ? -17.281 -3.154 7.717 1.00 80.75 222 ASP A C 1
ATOM 1769 O O . ASP A 1 222 ? -16.363 -3.964 7.843 1.00 80.75 222 ASP A O 1
ATOM 1773 N N . PHE A 1 223 ? -17.088 -1.834 7.741 1.00 80.12 223 PHE A N 1
ATOM 1774 C CA . PHE A 1 223 ? -15.791 -1.204 7.971 1.00 80.12 223 PHE A CA 1
ATOM 1775 C C . PHE A 1 223 ? -15.037 -1.804 9.166 1.00 80.12 223 PHE A C 1
ATOM 1777 O O . PHE A 1 223 ? -13.845 -2.087 9.057 1.00 80.12 223 PHE A O 1
ATOM 1784 N N . ILE A 1 224 ? -15.729 -2.049 10.279 1.00 80.00 224 ILE A N 1
ATOM 1785 C CA . ILE A 1 224 ? -15.109 -2.567 11.501 1.00 80.00 224 ILE A CA 1
ATOM 1786 C C . ILE A 1 224 ? -14.559 -3.973 11.256 1.00 80.00 224 ILE A C 1
ATOM 1788 O O . ILE A 1 224 ? -13.406 -4.257 11.578 1.00 80.00 224 ILE A O 1
ATOM 1792 N N . GLN A 1 225 ? -15.344 -4.833 10.606 1.00 80.75 225 GLN A N 1
ATOM 1793 C CA . GLN A 1 225 ? -14.913 -6.188 10.260 1.00 80.75 225 GLN A CA 1
ATOM 1794 C C . GLN A 1 225 ? -13.732 -6.179 9.290 1.00 80.75 225 GLN A C 1
ATOM 1796 O O . GLN A 1 225 ? -12.812 -6.981 9.443 1.00 80.75 225 GLN A O 1
ATOM 1801 N N . VAL A 1 226 ? -13.727 -5.259 8.321 1.00 81.81 226 VAL A N 1
ATOM 1802 C CA . VAL A 1 226 ? -12.614 -5.104 7.376 1.00 81.81 226 VAL A CA 1
ATOM 1803 C C . VAL A 1 226 ? -11.331 -4.720 8.113 1.00 81.81 226 VAL A C 1
ATOM 1805 O O . VAL A 1 226 ? -10.291 -5.334 7.879 1.00 81.81 226 VAL A O 1
ATOM 1808 N N . VAL A 1 227 ? -11.396 -3.758 9.037 1.00 80.94 227 VAL A N 1
ATOM 1809 C CA . VAL A 1 227 ? -10.236 -3.335 9.838 1.00 80.94 227 VAL A CA 1
ATOM 1810 C C . VAL A 1 227 ? -9.719 -4.474 10.714 1.00 80.94 227 VAL A C 1
ATOM 1812 O O . VAL A 1 227 ? -8.517 -4.739 10.720 1.00 80.94 227 VAL A O 1
ATOM 1815 N N . ILE A 1 228 ? -10.609 -5.175 11.420 1.00 83.69 228 ILE A N 1
ATOM 1816 C CA . ILE A 1 228 ? -10.231 -6.296 12.293 1.00 83.69 228 ILE A CA 1
ATOM 1817 C C . ILE A 1 228 ? -9.562 -7.408 11.479 1.00 83.69 228 ILE A C 1
ATOM 1819 O O . ILE A 1 228 ? -8.474 -7.857 11.843 1.00 83.69 228 ILE A O 1
ATOM 1823 N N . SER A 1 229 ? -10.155 -7.775 10.340 1.00 83.25 229 SER A N 1
ATOM 1824 C CA . SER A 1 229 ? -9.606 -8.792 9.434 1.00 83.25 229 SER A CA 1
ATOM 1825 C C . SER A 1 229 ? -8.211 -8.407 8.937 1.00 83.25 229 SER A C 1
ATOM 1827 O O . SER A 1 229 ? -7.315 -9.245 8.864 1.00 83.25 229 SER A O 1
ATOM 1829 N N . TRP A 1 230 ? -7.984 -7.123 8.651 1.00 83.06 230 TRP A N 1
ATOM 1830 C CA . TRP A 1 230 ? -6.664 -6.618 8.278 1.00 83.06 230 TRP A CA 1
ATOM 1831 C C . TRP A 1 230 ? -5.647 -6.709 9.410 1.00 83.06 230 TRP A C 1
ATOM 1833 O O . TRP A 1 230 ? -4.511 -7.133 9.185 1.00 83.06 230 TRP A O 1
ATOM 1843 N N . CYS A 1 231 ? -6.044 -6.371 10.637 1.00 86.25 231 CYS A N 1
ATOM 1844 C CA . CYS A 1 231 ? -5.194 -6.584 11.802 1.00 86.25 231 CYS A CA 1
ATOM 1845 C C . CYS A 1 231 ? -4.830 -8.070 11.958 1.00 86.25 231 CYS A C 1
ATOM 1847 O O . CYS A 1 231 ? -3.677 -8.369 12.256 1.00 86.25 231 CYS A O 1
ATOM 1849 N N . ASP A 1 232 ? -5.768 -8.997 11.733 1.00 86.38 232 ASP A N 1
ATOM 1850 C CA . ASP A 1 232 ? -5.506 -10.445 11.748 1.00 86.38 232 ASP A CA 1
ATOM 1851 C C . ASP A 1 232 ? -4.475 -10.872 10.703 1.00 86.38 232 ASP A C 1
ATOM 1853 O O . ASP A 1 232 ? -3.475 -11.503 11.055 1.00 86.38 232 ASP A O 1
ATOM 1857 N N . VAL A 1 233 ? -4.675 -10.485 9.440 1.00 85.06 233 VAL A N 1
ATOM 1858 C CA . VAL A 1 233 ? -3.745 -10.800 8.343 1.00 85.06 233 VAL A CA 1
ATOM 1859 C C . VAL A 1 233 ? -2.347 -10.275 8.661 1.00 85.06 233 VAL A C 1
ATOM 1861 O O . VAL A 1 233 ? -1.368 -11.010 8.548 1.00 85.06 233 VAL A O 1
ATOM 1864 N N . MET A 1 234 ? -2.235 -9.031 9.126 1.00 86.12 234 MET A N 1
ATOM 1865 C CA . MET A 1 234 ? -0.941 -8.436 9.453 1.00 86.12 234 MET A CA 1
ATOM 1866 C C . MET A 1 234 ? -0.271 -9.125 10.642 1.00 86.12 234 MET A C 1
ATOM 1868 O O . MET A 1 234 ? 0.912 -9.456 10.570 1.00 86.12 234 MET A O 1
ATOM 1872 N N . VAL A 1 235 ? -1.005 -9.398 11.725 1.00 89.88 235 VAL A N 1
ATOM 1873 C CA . VAL A 1 235 ? -0.472 -10.156 12.869 1.00 89.88 235 VAL A CA 1
ATOM 1874 C C . VAL A 1 235 ? 0.007 -11.536 12.421 1.00 89.88 235 VAL A C 1
ATOM 1876 O O . VAL A 1 235 ? 1.074 -11.975 12.854 1.00 89.88 235 VAL A O 1
ATOM 1879 N N . PHE A 1 236 ? -0.735 -12.201 11.536 1.00 88.12 236 PHE A N 1
ATOM 1880 C CA . PHE A 1 236 ? -0.335 -13.479 10.962 1.00 88.12 236 PHE A CA 1
ATOM 1881 C C . PHE A 1 236 ? 0.971 -13.361 10.168 1.00 88.12 236 PHE A C 1
ATOM 1883 O O . PHE A 1 236 ? 1.895 -14.130 10.423 1.00 88.12 236 PHE A O 1
ATOM 1890 N N . VAL A 1 237 ? 1.098 -12.360 9.291 1.00 86.50 237 VAL A N 1
ATOM 1891 C CA . VAL A 1 237 ? 2.331 -12.071 8.534 1.00 86.50 237 VAL A CA 1
ATOM 1892 C C . VAL A 1 237 ? 3.530 -11.886 9.463 1.00 86.50 237 VAL A C 1
ATOM 1894 O O . VAL A 1 237 ? 4.559 -12.543 9.295 1.00 86.50 237 VAL A O 1
ATOM 1897 N N . TYR A 1 238 ? 3.387 -11.049 10.490 1.00 89.38 238 TYR A N 1
ATOM 1898 C CA . TYR A 1 238 ? 4.447 -10.788 11.461 1.00 89.38 238 TYR A CA 1
ATOM 1899 C C . TYR A 1 238 ? 4.838 -12.031 12.261 1.00 89.38 238 TYR A C 1
ATOM 1901 O O . TYR A 1 238 ? 6.024 -12.288 12.457 1.00 89.38 238 TYR A O 1
ATOM 1909 N N . ARG A 1 239 ? 3.860 -12.829 12.702 1.00 88.62 239 ARG A N 1
ATOM 1910 C CA . ARG A 1 239 ? 4.124 -14.088 13.412 1.00 88.62 239 ARG A CA 1
ATOM 1911 C C . ARG A 1 239 ? 4.816 -15.108 12.519 1.00 88.62 239 ARG A C 1
ATOM 1913 O O . ARG A 1 239 ? 5.746 -15.759 12.981 1.00 88.62 239 ARG A O 1
ATOM 1920 N N . LYS A 1 240 ? 4.407 -15.212 11.252 1.00 85.62 240 LYS A N 1
ATOM 1921 C CA . LYS A 1 240 ? 5.031 -16.114 10.280 1.00 85.62 240 LYS A CA 1
ATOM 1922 C C . LYS A 1 240 ? 6.495 -15.735 10.054 1.00 85.62 240 LYS A C 1
ATOM 1924 O O . LYS A 1 240 ? 7.358 -16.599 10.151 1.00 85.62 240 LYS A O 1
ATOM 1929 N N . CYS A 1 241 ? 6.777 -14.438 9.901 1.00 85.44 241 CYS A N 1
ATOM 1930 C CA . CYS A 1 241 ? 8.140 -13.912 9.817 1.00 85.44 241 CYS A CA 1
ATOM 1931 C C . CYS A 1 241 ? 8.977 -14.213 11.074 1.00 85.44 241 CYS A C 1
ATOM 1933 O O . CYS A 1 241 ? 10.157 -14.508 10.951 1.00 85.44 241 CYS A O 1
ATOM 1935 N N . LEU A 1 242 ? 8.393 -14.165 12.278 1.00 85.81 242 LEU A N 1
ATOM 1936 C CA . LEU A 1 242 ? 9.106 -14.513 13.518 1.00 85.81 242 LEU A CA 1
ATOM 1937 C C . LEU A 1 242 ? 9.332 -16.021 13.694 1.00 85.81 242 LEU A C 1
ATOM 1939 O O . LEU A 1 242 ? 10.262 -16.413 14.390 1.00 85.81 242 LEU A O 1
ATOM 1943 N N . SER A 1 243 ? 8.462 -16.858 13.126 1.00 85.88 243 SER A N 1
ATOM 1944 C CA . SER A 1 243 ? 8.526 -18.315 13.294 1.00 85.88 243 SER A CA 1
ATOM 1945 C C . SER A 1 243 ? 9.580 -19.000 12.423 1.00 85.88 243 SER A C 1
ATOM 1947 O O . SER A 1 243 ? 9.941 -20.145 12.691 1.00 85.88 243 SER A O 1
ATOM 1949 N N . GLU A 1 244 ? 10.079 -18.329 11.385 1.00 83.38 244 GLU A N 1
ATOM 1950 C CA . GLU A 1 244 ? 11.114 -18.885 10.520 1.00 83.38 244 GLU A CA 1
ATOM 1951 C C . GLU A 1 244 ? 12.492 -18.812 11.189 1.00 83.38 244 GLU A C 1
ATOM 1953 O O . GLU A 1 244 ? 12.992 -17.745 11.533 1.00 83.38 244 GLU A O 1
ATOM 1958 N N . VAL A 1 245 ? 13.129 -19.975 11.351 1.00 67.94 245 VAL A N 1
ATOM 1959 C CA . VAL A 1 245 ? 14.420 -20.134 12.051 1.00 67.94 245 VAL A CA 1
ATOM 1960 C C . VAL A 1 245 ? 15.588 -19.469 11.296 1.00 67.94 245 VAL A C 1
ATOM 1962 O O . VAL A 1 245 ? 16.631 -19.206 11.890 1.00 67.94 245 VAL A O 1
ATOM 1965 N N . ALA A 1 246 ? 15.419 -19.162 10.005 1.00 78.56 246 ALA A N 1
ATOM 1966 C CA . ALA A 1 246 ? 16.443 -18.569 9.145 1.00 78.56 246 ALA A CA 1
ATOM 1967 C C . ALA A 1 246 ? 15.855 -17.501 8.203 1.00 78.56 246 ALA A C 1
ATOM 1969 O O . ALA A 1 246 ? 15.843 -17.668 6.986 1.00 78.56 246 ALA A O 1
ATOM 1970 N N . VAL A 1 247 ? 15.352 -16.400 8.767 1.00 79.00 247 VAL A N 1
ATOM 1971 C CA . VAL A 1 247 ? 14.896 -15.244 7.975 1.00 79.00 247 VAL A CA 1
ATOM 1972 C C . VAL A 1 247 ? 16.103 -14.606 7.285 1.00 79.00 247 VAL A C 1
ATOM 1974 O O . VAL A 1 247 ? 17.050 -14.193 7.956 1.00 79.00 247 VAL A O 1
ATOM 1977 N N . SER A 1 248 ? 16.084 -14.505 5.956 1.00 86.06 248 SER A N 1
ATOM 1978 C CA . SER A 1 248 ? 17.124 -13.781 5.219 1.00 86.06 248 SER A CA 1
ATOM 1979 C C . SER A 1 248 ? 17.046 -12.272 5.484 1.00 86.06 248 SER A C 1
ATOM 1981 O O . SER A 1 248 ? 15.958 -11.717 5.659 1.00 86.06 248 SER A O 1
ATOM 1983 N N . ASP A 1 249 ? 18.182 -11.571 5.431 1.00 86.62 249 ASP A N 1
ATOM 1984 C CA . ASP A 1 249 ? 18.216 -10.103 5.570 1.00 86.62 249 ASP A CA 1
ATOM 1985 C C . ASP A 1 249 ? 17.313 -9.404 4.537 1.00 86.62 249 ASP A C 1
ATOM 1987 O O . ASP A 1 249 ? 16.637 -8.424 4.850 1.00 86.62 249 ASP A O 1
ATOM 1991 N N . SER A 1 250 ? 17.228 -9.959 3.322 1.00 85.06 250 SER A N 1
ATOM 1992 C CA . SER A 1 250 ? 16.340 -9.470 2.261 1.00 85.06 250 SER A CA 1
ATOM 1993 C C . SER A 1 250 ? 14.857 -9.571 2.627 1.00 85.06 250 SER A C 1
ATOM 1995 O O . SER A 1 250 ? 14.069 -8.679 2.299 1.00 85.06 250 SER A O 1
ATOM 1997 N N . LEU A 1 251 ? 14.458 -10.638 3.321 1.00 81.69 251 LEU A N 1
ATOM 1998 C CA . LEU A 1 251 ? 13.083 -10.838 3.756 1.00 81.69 251 LEU A CA 1
ATOM 1999 C C . LEU A 1 251 ? 12.739 -9.882 4.903 1.00 81.69 251 LEU A C 1
ATOM 2001 O O . LEU A 1 251 ? 11.666 -9.279 4.888 1.00 81.69 251 LEU A O 1
ATOM 2005 N N . VAL A 1 252 ? 13.668 -9.666 5.842 1.00 84.25 252 VAL A N 1
ATOM 2006 C CA . VAL A 1 252 ? 13.516 -8.650 6.897 1.00 84.25 252 VAL A CA 1
ATOM 2007 C C . VAL A 1 252 ? 13.330 -7.262 6.288 1.00 84.25 252 VAL A C 1
ATOM 2009 O O . VAL A 1 252 ? 12.393 -6.555 6.664 1.00 84.25 252 VAL A O 1
ATOM 2012 N N . GLU A 1 253 ? 14.183 -6.870 5.339 1.00 85.88 253 GLU A N 1
ATOM 2013 C CA . GLU A 1 253 ? 14.080 -5.575 4.660 1.00 85.88 253 GLU A CA 1
ATOM 2014 C C . GLU A 1 253 ? 12.725 -5.422 3.963 1.00 85.88 253 GLU A C 1
ATOM 2016 O O . GLU A 1 253 ? 12.054 -4.398 4.111 1.00 85.88 253 GLU A O 1
ATOM 2021 N N . SER A 1 254 ? 12.273 -6.472 3.282 1.00 83.75 254 SER A N 1
ATOM 2022 C CA . SER A 1 254 ? 10.984 -6.466 2.601 1.00 83.75 254 SER A CA 1
ATOM 2023 C C . SER A 1 254 ? 9.824 -6.309 3.592 1.00 83.75 254 SER A C 1
ATOM 2025 O O . SER A 1 254 ? 8.955 -5.462 3.399 1.00 83.75 254 SER A O 1
ATOM 2027 N N . VAL A 1 255 ? 9.831 -7.037 4.715 1.00 85.62 255 VAL A N 1
ATOM 2028 C CA . VAL A 1 255 ? 8.822 -6.889 5.782 1.00 85.62 255 VAL A CA 1
ATOM 2029 C C . VAL A 1 255 ? 8.823 -5.473 6.370 1.00 85.62 255 VAL A C 1
ATOM 2031 O O . VAL A 1 255 ? 7.757 -4.936 6.676 1.00 85.62 255 VAL A O 1
ATOM 2034 N N . VAL A 1 256 ? 9.987 -4.831 6.495 1.00 87.62 256 VAL A N 1
ATOM 2035 C CA . VAL A 1 256 ? 10.084 -3.426 6.928 1.00 87.62 256 VAL A CA 1
ATOM 2036 C C . VAL A 1 256 ? 9.484 -2.476 5.885 1.00 87.62 256 VAL A C 1
ATOM 2038 O O . VAL A 1 256 ? 8.761 -1.548 6.253 1.00 87.62 256 VAL A O 1
ATOM 2041 N N . GLN A 1 257 ? 9.724 -2.709 4.593 1.00 85.38 257 GLN A N 1
ATOM 2042 C CA . GLN A 1 257 ? 9.110 -1.926 3.516 1.00 85.38 257 GLN A CA 1
ATOM 2043 C C . GLN A 1 257 ? 7.582 -2.093 3.506 1.00 85.38 257 GLN A C 1
ATOM 2045 O O . GLN A 1 257 ? 6.855 -1.100 3.453 1.00 85.38 257 GLN A O 1
ATOM 2050 N N . MET A 1 258 ? 7.085 -3.323 3.659 1.00 86.44 258 MET A N 1
ATOM 2051 C CA . MET A 1 258 ? 5.657 -3.611 3.823 1.00 86.44 258 MET A CA 1
ATOM 2052 C C . MET A 1 258 ? 5.058 -2.861 5.011 1.00 86.44 258 MET A C 1
ATOM 2054 O O . MET A 1 258 ? 4.003 -2.245 4.887 1.00 86.44 258 MET A O 1
ATOM 2058 N N . ASP A 1 259 ? 5.734 -2.895 6.163 1.00 87.25 259 ASP A N 1
ATOM 2059 C CA . ASP A 1 259 ? 5.307 -2.210 7.383 1.00 87.25 259 ASP A CA 1
ATOM 2060 C C . ASP A 1 259 ? 5.179 -0.700 7.154 1.00 87.25 259 ASP A C 1
ATOM 2062 O O . ASP A 1 259 ? 4.210 -0.095 7.611 1.00 87.25 259 ASP A O 1
ATOM 2066 N N . ALA A 1 260 ? 6.098 -0.090 6.400 1.00 88.12 260 ALA A N 1
ATOM 2067 C CA . ALA A 1 260 ? 6.010 1.321 6.032 1.00 88.12 260 ALA A CA 1
ATOM 2068 C C . ALA A 1 260 ? 4.773 1.618 5.166 1.00 88.12 260 ALA A C 1
ATOM 2070 O O . ALA A 1 260 ? 4.052 2.582 5.436 1.00 88.12 260 ALA A O 1
ATOM 2071 N N . VAL A 1 261 ? 4.484 0.767 4.178 1.00 85.44 261 VAL A N 1
ATOM 2072 C CA . VAL A 1 261 ? 3.308 0.909 3.305 1.00 85.44 261 VAL A CA 1
ATOM 2073 C C . VAL A 1 261 ? 2.009 0.735 4.094 1.00 85.44 261 VAL A C 1
ATOM 2075 O O . VAL A 1 261 ? 1.103 1.566 3.998 1.00 85.44 261 VAL A O 1
ATOM 2078 N N . VAL A 1 262 ? 1.927 -0.305 4.927 1.00 84.81 262 VAL A N 1
ATOM 2079 C CA . VAL A 1 262 ? 0.764 -0.576 5.783 1.00 84.81 262 VAL A CA 1
ATOM 2080 C C . VAL A 1 262 ? 0.567 0.554 6.786 1.00 84.81 262 VAL A C 1
ATOM 2082 O O . VAL A 1 262 ? -0.554 1.012 6.986 1.00 84.81 262 VAL A O 1
ATOM 2085 N N . LYS A 1 263 ? 1.635 1.087 7.381 1.00 87.12 263 LYS A N 1
ATOM 2086 C CA . LYS A 1 263 ? 1.531 2.272 8.237 1.00 87.12 263 LYS A CA 1
ATOM 2087 C C . LYS A 1 263 ? 0.959 3.463 7.496 1.00 87.12 263 LYS A C 1
ATOM 2089 O O . LYS A 1 263 ? 0.079 4.125 8.030 1.00 87.12 263 LYS A O 1
ATOM 2094 N N . HIS A 1 264 ? 1.470 3.750 6.304 1.00 85.25 264 HIS A N 1
ATOM 2095 C CA . HIS A 1 264 ? 1.060 4.927 5.556 1.00 85.25 264 HIS A CA 1
ATOM 2096 C C . HIS A 1 264 ? -0.409 4.839 5.133 1.00 85.25 264 HIS A C 1
ATOM 2098 O O . HIS A 1 264 ? -1.196 5.741 5.425 1.00 85.25 264 HIS A O 1
ATOM 2104 N N . HIS A 1 265 ? -0.793 3.731 4.497 1.00 81.69 265 HIS A N 1
ATOM 2105 C CA . HIS A 1 265 ? -2.137 3.591 3.946 1.00 81.69 265 HIS A CA 1
ATOM 2106 C C . HIS A 1 265 ? -3.164 3.166 4.976 1.00 81.69 265 HIS A C 1
ATOM 2108 O O . HIS A 1 265 ? -4.272 3.685 4.941 1.00 81.69 265 HIS A O 1
ATOM 2114 N N . PHE A 1 266 ? -2.823 2.248 5.881 1.00 82.00 266 PHE A N 1
ATOM 2115 C CA . PHE A 1 266 ? -3.783 1.700 6.837 1.00 82.00 266 PHE A CA 1
ATOM 2116 C C . PHE A 1 266 ? -3.761 2.480 8.131 1.00 82.00 266 PHE A C 1
ATOM 2118 O O . PHE A 1 266 ? -4.691 3.224 8.416 1.00 82.00 266 PHE A O 1
ATOM 2125 N N . ILE A 1 267 ? -2.676 2.363 8.895 1.00 84.69 267 ILE A N 1
ATOM 2126 C CA . ILE A 1 267 ? -2.633 2.884 10.265 1.00 84.69 267 ILE A CA 1
ATOM 2127 C C . ILE A 1 267 ? -2.763 4.411 10.267 1.00 84.69 267 ILE A C 1
ATOM 2129 O O . ILE A 1 267 ? -3.463 4.962 11.108 1.00 84.69 267 ILE A O 1
ATOM 2133 N N . GLY A 1 268 ? -2.141 5.100 9.310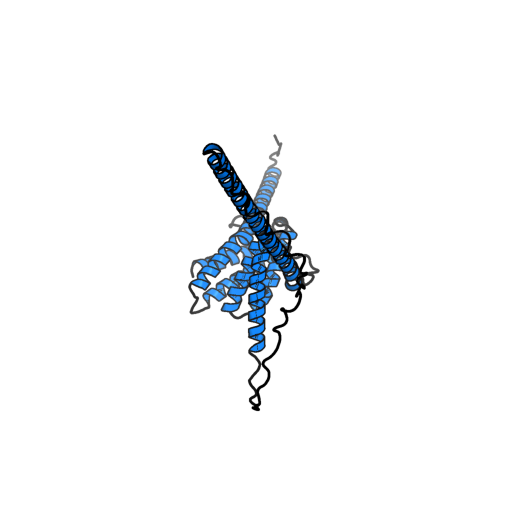 1.00 87.56 268 GLY A N 1
ATOM 2134 C CA . GLY A 1 268 ? -2.195 6.552 9.180 1.00 87.56 268 GLY A CA 1
ATOM 2135 C C . GLY A 1 268 ? -3.604 7.056 8.884 1.00 87.56 268 GLY A C 1
ATOM 2136 O O . GLY A 1 268 ? -4.088 7.959 9.567 1.00 87.56 268 GLY A O 1
ATOM 2137 N N . ARG A 1 269 ? -4.293 6.444 7.912 1.00 84.38 269 ARG A N 1
ATOM 2138 C CA . ARG A 1 269 ? -5.682 6.805 7.582 1.00 84.38 269 ARG A CA 1
ATOM 2139 C C . ARG A 1 269 ? -6.645 6.431 8.705 1.00 84.38 269 ARG A C 1
ATOM 2141 O O . ARG A 1 269 ? -7.493 7.240 9.064 1.00 84.38 269 ARG A O 1
ATOM 2148 N N . LEU A 1 270 ? -6.466 5.250 9.294 1.00 82.69 270 LEU A N 1
ATOM 2149 C CA . LEU A 1 270 ? -7.262 4.761 10.415 1.00 82.69 270 LEU A CA 1
ATOM 2150 C C . LEU A 1 270 ? -7.143 5.688 11.625 1.00 82.69 270 LEU A C 1
ATOM 2152 O O . LEU A 1 270 ? -8.143 6.153 12.156 1.00 82.69 270 LEU A O 1
ATOM 2156 N N . SER A 1 271 ? -5.911 6.016 12.014 1.00 87.06 271 SER A N 1
ATOM 2157 C CA . SER A 1 271 ? -5.620 6.935 13.114 1.00 87.06 271 SER A CA 1
ATOM 2158 C C . SER A 1 271 ? -6.221 8.315 12.862 1.00 87.06 271 SER A C 1
ATOM 2160 O O . SER A 1 271 ? -6.833 8.890 13.758 1.00 87.06 271 SER A O 1
ATOM 2162 N N . LYS A 1 272 ? -6.129 8.831 11.629 1.00 87.81 272 LYS A N 1
ATOM 2163 C CA . LYS A 1 272 ? -6.779 10.091 11.253 1.00 87.81 272 LYS A CA 1
ATOM 2164 C C . LYS A 1 272 ? -8.298 10.030 11.467 1.00 87.81 272 LYS A C 1
ATOM 2166 O O . LYS A 1 272 ? -8.829 10.890 12.164 1.00 87.81 272 LYS A O 1
ATOM 2171 N N . ALA A 1 273 ? -8.966 8.999 10.949 1.00 84.50 273 ALA A N 1
ATOM 2172 C CA . ALA A 1 273 ? -10.412 8.821 11.102 1.00 84.50 273 ALA A CA 1
ATOM 2173 C C . ALA A 1 273 ? -10.834 8.662 12.577 1.00 84.50 273 ALA A C 1
ATOM 2175 O O . ALA A 1 273 ? -11.838 9.232 13.014 1.00 84.50 273 ALA A O 1
ATOM 2176 N N . LEU A 1 274 ? -10.046 7.929 13.371 1.00 85.50 274 LEU A N 1
ATOM 2177 C CA . LEU A 1 274 ? -10.263 7.771 14.811 1.00 85.50 274 LEU A CA 1
ATOM 2178 C C . LEU A 1 274 ? -10.106 9.095 15.560 1.00 85.50 274 LEU A C 1
ATOM 2180 O O . LEU A 1 274 ? -10.923 9.405 16.422 1.00 85.50 274 LEU A O 1
ATOM 2184 N N . ASN A 1 275 ? -9.101 9.900 15.215 1.00 89.62 275 ASN A N 1
ATOM 2185 C CA . ASN A 1 275 ? -8.882 11.207 15.831 1.00 89.62 275 ASN A CA 1
ATOM 2186 C C . ASN A 1 275 ? -10.001 12.198 15.492 1.00 89.62 275 ASN A C 1
ATOM 2188 O O . ASN A 1 275 ? -10.453 12.921 16.375 1.00 89.62 275 ASN A O 1
ATOM 2192 N N . GLU A 1 276 ? -10.488 12.203 14.251 1.00 88.56 276 GLU A N 1
ATOM 2193 C CA . GLU A 1 276 ? -11.643 13.013 13.839 1.00 88.56 276 GLU A CA 1
ATOM 2194 C C . GLU A 1 276 ? -12.921 12.591 14.585 1.00 88.56 276 GLU A C 1
ATOM 2196 O O . GLU A 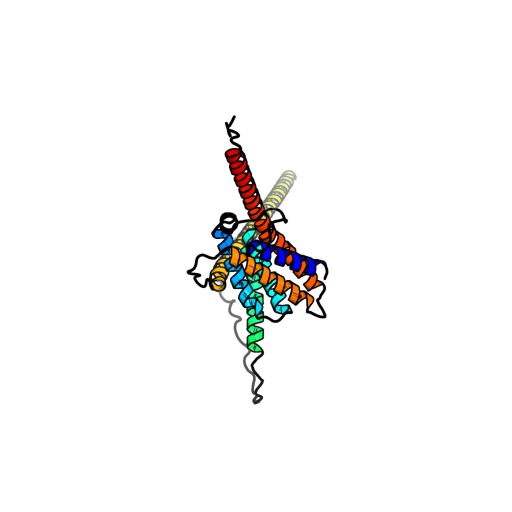1 276 ? -13.667 13.434 15.097 1.00 88.56 276 GLU A O 1
ATOM 2201 N N . SER A 1 277 ? -13.134 11.280 14.729 1.00 85.88 277 SER A N 1
ATOM 2202 C CA . SER A 1 277 ? -14.255 10.719 15.495 1.00 85.88 277 SER A CA 1
ATOM 2203 C C . SER A 1 277 ? -14.159 11.064 16.984 1.00 85.88 277 SER A C 1
ATOM 2205 O O . SER A 1 277 ? -15.148 11.464 17.598 1.00 85.88 277 SER A O 1
ATOM 2207 N N . ALA A 1 278 ? -12.963 10.963 17.566 1.00 87.25 278 ALA A N 1
ATOM 2208 C CA . ALA A 1 278 ? -12.709 11.303 18.960 1.00 87.25 278 ALA A CA 1
ATOM 2209 C C . ALA A 1 278 ? -12.914 12.796 19.226 1.00 87.25 278 ALA A C 1
ATOM 2211 O O . ALA A 1 278 ? -13.584 13.153 20.193 1.00 87.25 278 ALA A O 1
ATOM 2212 N N . ALA A 1 279 ? -12.403 13.667 18.352 1.00 88.75 279 ALA A N 1
ATOM 2213 C CA . ALA A 1 279 ? -12.617 15.107 18.449 1.00 88.75 279 ALA A CA 1
ATOM 2214 C C . ALA A 1 279 ? -14.115 15.444 18.425 1.00 88.75 279 ALA A C 1
ATOM 2216 O O . ALA A 1 279 ? -14.592 16.192 19.275 1.00 88.75 279 ALA A O 1
ATOM 2217 N N . SER A 1 280 ? -14.868 14.811 17.521 1.00 87.94 280 SER A N 1
ATOM 2218 C CA . SER A 1 280 ? -16.321 14.983 17.421 1.00 87.94 280 SER A CA 1
ATOM 2219 C C . SER A 1 280 ? -17.050 14.526 18.690 1.00 87.94 280 SER A C 1
ATOM 2221 O O . SER A 1 280 ? -17.937 15.225 19.181 1.00 87.94 280 SER A O 1
ATOM 2223 N N . ALA A 1 281 ? -16.654 13.383 19.260 1.00 84.88 281 ALA A N 1
ATOM 2224 C CA . ALA A 1 281 ? -17.231 12.866 20.500 1.00 84.88 281 ALA A CA 1
ATOM 2225 C C . ALA A 1 281 ? -16.962 13.796 21.696 1.00 84.88 281 ALA A C 1
ATOM 2227 O O . ALA A 1 281 ? -17.877 14.094 22.461 1.00 84.88 281 ALA A O 1
ATOM 2228 N N . ILE A 1 282 ? -15.735 14.311 21.826 1.00 87.56 282 ILE A N 1
ATOM 2229 C CA . ILE A 1 282 ? -15.370 15.266 22.883 1.00 87.56 282 ILE A CA 1
ATOM 2230 C C . ILE A 1 282 ? -16.182 16.558 22.744 1.00 87.56 282 ILE A C 1
ATOM 2232 O O . ILE A 1 282 ? -16.742 17.045 23.726 1.00 87.56 282 ILE A O 1
ATOM 2236 N N . SER A 1 283 ? -16.294 17.100 21.528 1.00 89.12 283 SER A N 1
ATOM 2237 C CA . SER A 1 283 ? -17.106 18.292 21.270 1.00 89.12 283 SER A CA 1
ATOM 2238 C C . SER A 1 283 ? -18.572 18.077 21.653 1.00 89.12 283 SER A C 1
ATOM 2240 O O . SER A 1 283 ? -19.161 18.949 22.287 1.00 89.12 283 SER A O 1
ATOM 2242 N N . ALA A 1 284 ? -19.149 16.913 21.342 1.00 86.62 284 ALA A N 1
ATOM 2243 C CA . ALA A 1 284 ? -20.527 16.590 21.705 1.00 86.62 284 ALA A CA 1
ATOM 2244 C C . ALA A 1 284 ? -20.737 16.524 23.229 1.00 86.62 284 ALA A C 1
ATOM 2246 O O . ALA A 1 284 ? -21.707 17.088 23.738 1.00 86.62 284 ALA A O 1
ATOM 2247 N N . VAL A 1 285 ? -19.812 15.897 23.965 1.00 87.19 285 VAL A N 1
ATOM 2248 C CA . VAL A 1 285 ? -19.861 15.834 25.437 1.00 87.19 285 VAL A CA 1
ATOM 2249 C C . VAL A 1 285 ? -19.746 17.228 26.052 1.00 87.19 285 VAL A C 1
ATOM 2251 O O . VAL A 1 285 ? -20.493 17.556 26.974 1.00 87.19 285 VAL A O 1
ATOM 2254 N N . ASN A 1 286 ? -18.862 18.076 25.525 1.00 86.88 286 ASN A N 1
ATOM 2255 C CA . ASN A 1 286 ? -18.709 19.446 26.010 1.00 86.88 286 ASN A CA 1
ATOM 2256 C C . ASN A 1 286 ? -19.991 20.260 25.810 1.00 86.88 286 ASN A C 1
ATOM 2258 O O . ASN A 1 286 ? -20.429 20.928 26.743 1.00 86.88 286 ASN A O 1
ATOM 2262 N N . VAL A 1 287 ? -20.630 20.155 24.640 1.00 85.62 287 VAL A N 1
ATOM 2263 C CA . VAL A 1 287 ? -21.915 20.821 24.371 1.00 85.62 287 VAL A CA 1
ATOM 2264 C C . VAL A 1 287 ? -22.984 20.342 25.352 1.00 85.62 287 VAL A C 1
ATOM 2266 O O . VAL A 1 287 ? -23.611 21.168 26.007 1.00 85.62 287 VAL A O 1
ATOM 2269 N N . GLN A 1 288 ? -23.139 19.027 25.531 1.00 85.31 288 GLN A N 1
ATOM 2270 C CA . GLN A 1 288 ? -24.104 18.468 26.486 1.00 85.31 288 GLN A CA 1
ATOM 2271 C C . GLN A 1 288 ? -23.839 18.937 27.920 1.00 85.31 288 GLN A C 1
ATOM 2273 O O . GLN A 1 288 ? -24.778 19.264 28.643 1.00 85.31 288 GLN A O 1
ATOM 2278 N N . THR A 1 289 ? -22.569 19.013 28.320 1.00 87.75 289 THR A N 1
ATOM 2279 C CA . THR A 1 289 ? -22.169 19.481 29.652 1.00 87.75 289 THR A CA 1
ATOM 2280 C C . THR A 1 289 ? -22.488 20.965 29.835 1.00 87.75 289 THR A C 1
ATOM 2282 O O . THR A 1 289 ? -23.043 21.342 30.862 1.00 87.75 289 THR A O 1
ATOM 2285 N N . MET A 1 290 ? -22.208 21.814 28.839 1.00 84.94 290 MET A N 1
ATOM 2286 C CA . MET A 1 290 ? -22.551 23.242 28.898 1.00 84.94 290 MET A CA 1
ATOM 2287 C C . MET A 1 290 ? -24.065 23.462 28.956 1.00 84.94 290 MET A C 1
ATOM 2289 O O . MET A 1 290 ? -24.535 24.234 29.791 1.00 84.94 290 MET A O 1
ATOM 2293 N N . THR A 1 291 ? -24.833 22.727 28.144 1.00 87.19 291 THR A N 1
ATOM 2294 C CA . THR A 1 291 ? -26.301 22.760 28.183 1.00 87.19 291 THR A CA 1
ATOM 2295 C C . THR A 1 291 ? -26.838 22.303 29.541 1.00 87.19 291 THR A C 1
ATOM 2297 O O . THR A 1 291 ? -27.724 22.948 30.095 1.00 87.19 2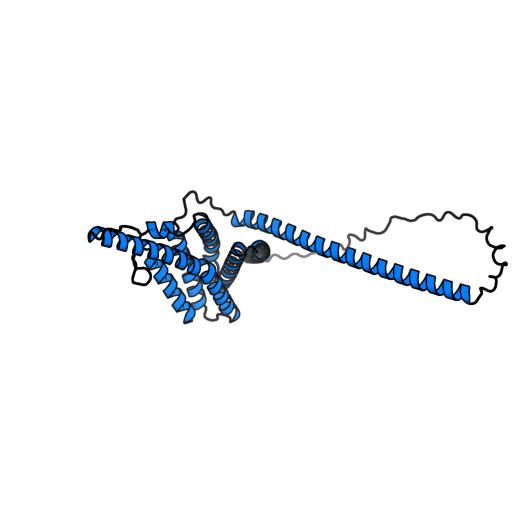91 THR A O 1
ATOM 2300 N N . ALA A 1 292 ? -26.286 21.230 30.118 1.00 86.12 292 ALA A N 1
ATOM 2301 C CA . ALA A 1 292 ? -26.702 20.720 31.426 1.00 86.12 292 ALA A CA 1
ATOM 2302 C C . ALA A 1 292 ? -26.396 21.693 32.577 1.00 86.12 292 ALA A C 1
ATOM 2304 O O . ALA A 1 292 ? -27.135 21.736 33.558 1.00 86.12 292 ALA A O 1
ATOM 2305 N N . LEU A 1 293 ? -25.333 22.492 32.452 1.00 90.50 293 LEU A N 1
ATOM 2306 C CA . LEU A 1 293 ? -24.967 23.520 33.428 1.00 90.50 293 LEU A CA 1
ATOM 2307 C C . LEU A 1 293 ? -25.750 24.833 33.258 1.00 90.50 293 LEU A C 1
ATOM 2309 O O . LEU A 1 293 ? -25.515 25.770 34.018 1.00 90.50 293 LEU A O 1
ATOM 2313 N N . GLY A 1 294 ? -26.662 24.924 32.282 1.00 88.88 294 GLY A N 1
ATOM 2314 C CA . GLY A 1 294 ? -27.409 26.153 31.996 1.00 88.88 294 GLY A CA 1
ATOM 2315 C C . GLY A 1 294 ? -26.516 27.312 31.545 1.00 88.88 294 GLY A C 1
ATOM 2316 O O . GLY A 1 294 ? -26.913 28.471 31.643 1.00 88.88 294 GLY A O 1
ATOM 2317 N N . LEU A 1 295 ? -25.297 27.014 31.085 1.00 83.88 295 LEU A N 1
ATOM 2318 C CA . LEU A 1 295 ? -24.413 28.006 30.494 1.00 83.88 295 LEU A CA 1
ATOM 2319 C C . LEU A 1 295 ? -24.905 28.234 29.069 1.00 83.88 295 LEU A C 1
ATOM 2321 O O . LEU A 1 295 ? -24.648 27.412 28.187 1.00 83.88 295 LEU A O 1
ATOM 2325 N N . ASP A 1 296 ? -25.654 29.321 28.872 1.00 74.50 296 ASP A N 1
ATOM 2326 C CA . ASP A 1 296 ? -26.135 29.731 27.557 1.00 74.50 296 ASP A CA 1
ATOM 2327 C C . ASP A 1 296 ? -24.959 29.761 26.578 1.00 74.50 296 ASP A C 1
ATOM 2329 O O . ASP A 1 296 ? -24.031 30.565 26.699 1.00 74.50 296 ASP A O 1
ATOM 2333 N N . THR A 1 297 ? -25.009 28.889 25.572 1.00 66.06 297 THR A N 1
ATOM 2334 C CA . THR A 1 297 ? -24.153 28.965 24.387 1.00 66.06 297 THR A CA 1
ATOM 2335 C C . THR A 1 297 ? -24.660 30.104 23.503 1.00 66.06 297 THR A C 1
ATOM 2337 O O . THR A 1 297 ? -25.050 29.890 22.356 1.00 66.06 297 THR A O 1
ATOM 2340 N N . ALA A 1 298 ? -24.746 31.316 24.049 1.00 61.97 298 ALA A N 1
ATOM 2341 C CA . ALA A 1 298 ? -24.973 32.510 23.258 1.00 61.97 298 ALA A CA 1
ATOM 2342 C C . ALA A 1 298 ? -23.712 32.709 22.409 1.00 61.97 298 ALA A C 1
ATOM 2344 O O . ALA A 1 298 ? -22.668 33.136 22.904 1.00 61.97 298 ALA A O 1
ATOM 2345 N N . ALA A 1 299 ? -23.788 32.270 21.152 1.00 58.28 299 ALA A N 1
ATOM 2346 C CA . ALA A 1 299 ? -22.732 32.452 20.169 1.00 58.28 299 ALA A CA 1
ATOM 2347 C C . ALA A 1 299 ? -22.400 33.953 20.026 1.00 58.28 299 ALA A C 1
ATOM 2349 O O . ALA A 1 299 ? -23.329 34.765 20.072 1.00 58.28 299 ALA A O 1
ATOM 2350 N N . PRO A 1 300 ? -21.119 34.333 19.869 1.00 53.88 300 PRO A N 1
ATOM 2351 C CA . PRO A 1 300 ? -20.758 35.676 19.424 1.00 53.88 300 PRO A CA 1
ATOM 2352 C C . PRO A 1 300 ? -21.217 35.948 17.985 1.00 53.88 300 PRO A C 1
ATOM 2354 O O . PRO A 1 300 ? -21.261 34.988 17.178 1.00 53.88 300 PRO A O 1
#

Solvent-accessible surface area (backbone atoms only — not comparable to full-atom values): 17888 Å² total; per-residue (Å²): 107,71,72,53,56,52,48,44,51,54,39,51,52,53,40,34,32,72,73,62,75,40,43,52,93,79,76,39,81,69,52,72,68,45,62,61,68,46,58,53,72,67,56,47,48,54,52,42,58,51,49,58,62,50,54,68,41,71,78,47,60,68,69,68,26,52,54,51,49,46,45,51,52,49,28,49,51,28,47,78,71,74,61,23,39,70,55,42,48,58,44,49,55,50,52,52,50,52,54,48,53,65,65,63,69,74,67,77,86,79,88,74,90,78,86,82,80,90,87,78,91,83,88,78,94,81,88,84,89,89,80,89,76,80,85,81,88,77,80,96,77,81,77,81,77,73,77,74,71,68,80,71,85,71,52,75,66,56,55,50,55,49,53,49,52,51,53,50,53,48,51,52,54,50,53,49,52,52,51,52,52,49,54,51,54,51,53,50,55,51,51,50,55,49,52,50,50,54,49,35,54,50,27,50,53,43,47,50,65,65,61,53,71,59,66,80,69,87,60,83,79,53,58,63,60,47,54,42,51,48,38,50,54,50,43,49,53,50,50,52,60,69,68,45,94,76,70,48,72,70,56,53,53,48,53,52,53,42,50,52,51,45,39,58,66,45,52,47,50,49,50,50,26,51,51,56,35,46,52,52,52,52,53,52,52,50,52,53,50,36,58,73,69,68,50,77,82,74,75,134

Mean predicted aligned error: 14.84 Å

Sequence (300 aa):
EYLILKRVSDLNHLRSVYEGKEPWMGCVALSEQALRSGMSDSDTKAWLDFGYSAGELLSLASEPFLQAVLELVHAYDTRQSGGAAQRLRLIVDKTNTLSHQLREGDTLPTSTGTTPADKDTDKRLAASMASRGTPKSKGTFGRLLESMAGPSPSTPEDREREREREREKGREREAKRVLDSRRRKERERERERERERDHDASVDAYCARHWLLRVPVTCRPDFIQVVISWCDVMVFVYRKCLSEVAVSDSLVESVVQMDAVVKHHFIGRLSKALNESAASAISAVNVQTMTALGLDTAAP

Foldseek 3Di:
DVVLVVLLVVLVVVLCLLVQNAADVNPHRFDLVLLQVLDDLVLLVLLVLLLVQLVVLLPDDLPSSLVLNLLSLVLSLCVVVVNNQPSLVVSVVVVVVVVVVVVVVPDDDPDDDDDDDDDDDDDDPDDDDDDPDDDDDDDPPPPPPVVPPPPDPDDPVNVVVVVVVVVVVVVVVVVVVVVVVVVVVVVVVVVVVVVVVVSSVVSVVVCCVPSVVCPVPVDSDSSSVSSSSVSVSSSSSSVSQVPDPDRDPVSVVSNVVSVVSCCVSPVVSSVVSSVVSRVVSVVVVVVVVCVVVVPPPPDD

Organism: NCBI:txid797122